Protein AF-A0AA45R1G4-F1 (afdb_monomer_lite)

Structure (mmCIF, N/CA/C/O backbone):
data_AF-A0AA45R1G4-F1
#
_entry.id   AF-A0AA45R1G4-F1
#
loop_
_atom_site.group_PDB
_atom_site.id
_atom_site.type_symbol
_atom_site.label_atom_id
_atom_site.label_alt_id
_atom_site.label_comp_id
_atom_site.label_asym_id
_atom_site.label_entity_id
_atom_site.label_seq_id
_atom_site.pdbx_PDB_ins_code
_atom_site.Cartn_x
_atom_site.Cartn_y
_atom_site.Cartn_z
_atom_site.occupancy
_atom_site.B_iso_or_equiv
_atom_site.auth_seq_id
_atom_site.auth_comp_id
_atom_site.auth_asym_id
_atom_site.auth_atom_id
_atom_site.pdbx_PDB_model_num
ATOM 1 N N . MET A 1 1 ? -3.021 -11.047 46.268 1.00 36.56 1 MET A N 1
ATOM 2 C CA . MET A 1 1 ? -3.867 -9.914 46.689 1.00 36.56 1 MET A CA 1
ATOM 3 C C . MET A 1 1 ? -5.305 -10.357 46.537 1.00 36.56 1 MET A C 1
ATOM 5 O O . MET A 1 1 ? -5.781 -10.501 45.422 1.00 36.56 1 MET A O 1
ATOM 9 N N . THR A 1 2 ? -5.925 -10.691 47.662 1.00 35.16 2 THR A N 1
ATOM 10 C CA . THR A 1 2 ? -7.310 -11.148 47.774 1.00 35.16 2 THR A CA 1
ATOM 11 C C . THR A 1 2 ? -8.113 -9.943 48.234 1.00 35.16 2 THR A C 1
ATOM 13 O O . THR A 1 2 ? -7.826 -9.416 49.307 1.00 35.16 2 THR A O 1
ATOM 16 N N . LEU A 1 3 ? -9.067 -9.478 47.432 1.00 31.62 3 LEU A N 1
ATOM 17 C CA . LEU A 1 3 ? -10.033 -8.463 47.846 1.00 31.62 3 LEU A CA 1
ATOM 18 C C . LEU A 1 3 ? -11.431 -9.064 47.721 1.00 31.62 3 LEU A C 1
ATOM 20 O O . LEU A 1 3 ? -11.781 -9.676 46.716 1.00 31.62 3 LEU A O 1
ATOM 24 N N . ALA A 1 4 ? -12.125 -9.003 48.849 1.00 31.27 4 ALA A N 1
ATOM 25 C CA . ALA A 1 4 ? -13.185 -9.892 49.272 1.00 31.27 4 ALA A CA 1
ATOM 26 C C . ALA A 1 4 ? -14.559 -9.527 48.695 1.00 31.27 4 ALA A C 1
ATOM 28 O O . ALA A 1 4 ? -14.898 -8.353 48.560 1.00 31.27 4 ALA A O 1
ATOM 29 N N . LEU A 1 5 ? -15.374 -10.560 48.458 1.00 36.75 5 LEU A N 1
ATOM 30 C CA . LEU A 1 5 ? -16.827 -10.447 48.441 1.00 36.75 5 LEU A CA 1
ATOM 31 C C . LEU A 1 5 ? -17.319 -10.203 49.874 1.00 36.75 5 LEU A C 1
ATOM 33 O O . LEU A 1 5 ? -17.158 -11.084 50.715 1.00 36.75 5 LEU A O 1
ATOM 37 N N . ALA A 1 6 ? -17.946 -9.055 50.127 1.00 35.88 6 ALA A N 1
ATOM 38 C CA . ALA A 1 6 ? -18.985 -8.894 51.146 1.00 35.88 6 ALA A CA 1
ATOM 39 C C . ALA A 1 6 ? -19.628 -7.504 51.033 1.00 35.88 6 ALA A C 1
ATOM 41 O O . ALA A 1 6 ? -19.002 -6.498 51.352 1.00 35.88 6 ALA A O 1
ATOM 42 N N . ALA A 1 7 ? -20.897 -7.469 50.638 1.00 32.81 7 ALA A N 1
ATOM 43 C CA . ALA A 1 7 ? -21.831 -6.436 51.066 1.00 32.81 7 ALA A CA 1
ATOM 44 C C . ALA A 1 7 ? -23.234 -7.059 51.096 1.00 32.81 7 ALA A C 1
ATOM 46 O O . ALA A 1 7 ? -23.943 -7.092 50.094 1.00 32.81 7 ALA A O 1
ATOM 47 N N . CYS A 1 8 ? -23.586 -7.617 52.254 1.00 30.48 8 CYS A N 1
ATOM 48 C CA . CYS A 1 8 ? -24.970 -7.723 52.697 1.00 30.48 8 CYS A CA 1
ATOM 49 C C . CYS A 1 8 ? -25.266 -6.448 53.483 1.00 30.48 8 CYS A C 1
ATOM 51 O O . CYS A 1 8 ? -24.661 -6.261 54.530 1.00 30.48 8 CYS A O 1
ATOM 53 N N . ASP A 1 9 ? -26.192 -5.623 53.006 1.00 35.59 9 ASP A N 1
ATOM 54 C CA . ASP A 1 9 ? -26.952 -4.694 53.844 1.00 35.59 9 ASP A CA 1
ATOM 55 C C . ASP A 1 9 ? -28.243 -4.322 53.109 1.00 35.59 9 ASP A C 1
ATOM 57 O O . ASP A 1 9 ? -28.273 -3.441 52.254 1.00 35.59 9 ASP A O 1
ATOM 61 N N . THR A 1 10 ? -29.329 -5.021 53.432 1.00 34.00 10 THR A N 1
ATOM 62 C CA . THR A 1 10 ? -30.687 -4.514 53.222 1.00 34.00 10 THR A CA 1
ATOM 63 C C . THR A 1 10 ? -31.538 -4.951 54.397 1.00 34.00 10 THR A C 1
ATOM 65 O O . THR A 1 10 ? -31.817 -6.138 54.560 1.00 34.00 10 THR A O 1
ATOM 68 N N . ASN A 1 11 ? -31.978 -3.978 55.186 1.00 38.62 11 ASN A N 1
ATOM 69 C CA . ASN A 1 11 ? -33.147 -4.110 56.037 1.00 38.62 11 ASN A CA 1
ATOM 70 C C . ASN A 1 11 ? -33.938 -2.805 55.918 1.00 38.62 11 ASN A C 1
ATOM 72 O O . ASN A 1 11 ? -33.471 -1.769 56.385 1.00 38.62 11 ASN A O 1
ATOM 76 N N . THR A 1 12 ? -35.088 -2.840 55.242 1.00 37.12 12 THR A N 1
ATOM 77 C CA . THR A 1 12 ? -36.364 -2.266 55.712 1.00 37.12 12 THR A CA 1
ATOM 78 C C . THR A 1 12 ? -37.497 -2.511 54.709 1.00 37.12 12 THR A C 1
ATOM 80 O O . THR A 1 12 ? -37.308 -2.526 53.495 1.00 37.12 12 THR A O 1
ATOM 83 N N . ASP A 1 13 ? -38.658 -2.768 55.301 1.00 37.03 13 ASP A N 1
ATOM 84 C CA . ASP A 1 13 ? -39.948 -3.235 54.798 1.00 37.03 13 ASP A CA 1
ATOM 85 C C . ASP A 1 13 ? -40.618 -2.417 53.679 1.00 37.03 13 ASP A C 1
ATOM 87 O O . ASP A 1 13 ? -40.470 -1.199 53.600 1.00 37.03 13 ASP A O 1
ATOM 91 N N . GLY A 1 14 ? -41.505 -3.065 52.906 1.00 30.70 14 GLY A N 1
ATOM 92 C CA . GLY A 1 14 ? -42.540 -2.346 52.151 1.00 30.70 14 GLY A CA 1
ATOM 93 C C . GLY A 1 14 ? -43.280 -3.158 51.083 1.00 30.70 14 GLY A C 1
ATOM 94 O O . GLY A 1 14 ? -42.732 -3.461 50.034 1.00 30.70 14 GLY A O 1
ATOM 95 N N . ALA A 1 15 ? -44.544 -3.471 51.369 1.00 32.34 15 ALA A N 1
ATOM 96 C CA . ALA A 1 15 ? -45.563 -4.191 50.596 1.00 32.34 15 ALA A CA 1
ATOM 97 C C . ALA A 1 15 ? -45.682 -3.939 49.066 1.00 32.34 15 ALA A C 1
ATOM 99 O O . ALA A 1 15 ? -45.503 -2.829 48.574 1.00 32.34 15 ALA A O 1
ATOM 100 N N . ALA A 1 16 ? -46.141 -4.972 48.340 1.00 40.22 16 ALA A N 1
ATOM 101 C CA . ALA A 1 16 ? -46.738 -4.888 46.991 1.00 40.22 16 ALA A CA 1
ATOM 102 C C . ALA A 1 16 ? -48.184 -4.309 47.058 1.00 40.22 16 ALA A C 1
ATOM 104 O O . ALA A 1 16 ? -48.766 -4.376 48.147 1.00 40.22 16 ALA A O 1
ATOM 105 N N . PRO A 1 17 ? -48.821 -3.800 45.964 1.00 45.12 17 PRO A N 1
ATOM 106 C CA . PRO A 1 17 ? -49.210 -4.646 44.817 1.00 45.12 17 PRO A CA 1
ATOM 107 C C . PRO A 1 17 ? -49.286 -4.001 43.397 1.00 45.12 17 PRO A C 1
ATOM 109 O O . PRO A 1 17 ? -49.448 -2.802 43.221 1.00 45.12 17 PRO A O 1
ATOM 112 N N . ALA A 1 18 ? -49.225 -4.897 42.397 1.00 42.50 18 ALA A N 1
ATOM 113 C CA . ALA A 1 18 ? -49.884 -4.969 41.075 1.00 42.50 18 ALA A CA 1
ATOM 114 C C . ALA A 1 18 ? -50.141 -3.721 40.190 1.00 42.50 18 ALA A C 1
ATOM 116 O O . ALA A 1 18 ? -50.923 -2.847 40.547 1.00 42.50 18 ALA A O 1
ATOM 117 N N . SER A 1 19 ? -49.683 -3.789 38.923 1.00 37.12 19 SER A N 1
ATOM 118 C CA . SER A 1 19 ? -50.452 -3.393 37.717 1.00 37.12 19 SER A CA 1
ATOM 119 C C . SER A 1 19 ? -49.825 -3.925 36.406 1.00 37.12 19 SER A C 1
ATOM 121 O O . SER A 1 19 ? -48.653 -3.693 36.145 1.00 37.12 19 SER A O 1
ATOM 123 N N . SER A 1 20 ? -50.654 -4.642 35.632 1.00 38.53 20 SER A N 1
ATOM 124 C CA . SER A 1 20 ? -50.665 -5.007 34.193 1.00 3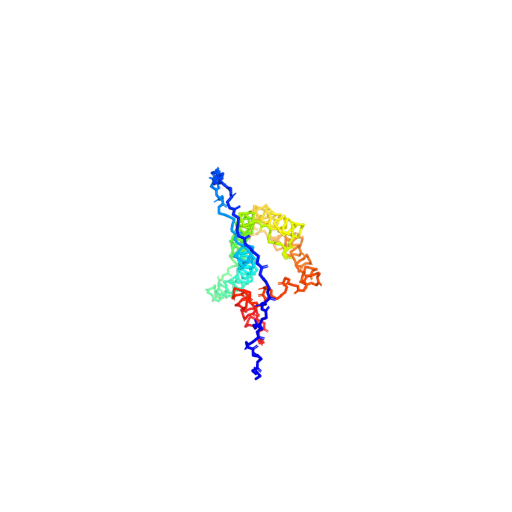8.53 20 SER A CA 1
ATOM 125 C C . SER A 1 20 ? -49.370 -5.180 33.364 1.00 38.53 20 SER A C 1
ATOM 127 O O . SER A 1 20 ? -48.566 -4.256 33.274 1.00 38.53 20 SER A O 1
ATOM 129 N N . PRO A 1 21 ? -49.230 -6.277 32.580 1.00 41.31 21 PRO A N 1
ATOM 130 C CA . PRO A 1 21 ? -48.202 -6.369 31.550 1.00 41.31 21 PRO A CA 1
ATOM 131 C C . PRO A 1 21 ? -48.651 -5.601 30.297 1.00 41.31 21 PRO A C 1
ATOM 133 O O . PRO A 1 21 ? -49.540 -6.036 29.565 1.00 41.31 21 PRO A O 1
ATOM 136 N N . ALA A 1 22 ? -48.028 -4.454 30.027 1.00 37.06 22 ALA A N 1
ATOM 137 C CA . ALA A 1 22 ? -48.032 -3.888 28.685 1.00 37.06 22 ALA A CA 1
ATOM 138 C C . ALA A 1 22 ? -47.107 -4.752 27.817 1.00 37.06 22 ALA A C 1
ATOM 140 O O . ALA A 1 22 ? -45.911 -4.856 28.087 1.00 37.06 22 ALA A O 1
ATOM 141 N N . ALA A 1 23 ? -47.670 -5.404 26.799 1.00 45.81 23 ALA A N 1
ATOM 142 C CA . ALA A 1 23 ? -46.904 -6.118 25.790 1.00 45.81 23 ALA A CA 1
ATOM 143 C C . ALA A 1 23 ? -46.023 -5.111 25.033 1.00 45.81 23 ALA A C 1
ATOM 145 O O . ALA A 1 23 ? -46.486 -4.409 24.134 1.00 45.81 23 ALA A O 1
ATOM 146 N N . ALA A 1 24 ? -44.752 -5.018 25.425 1.00 40.50 24 ALA A N 1
ATOM 147 C CA . ALA A 1 24 ? -43.745 -4.322 24.647 1.00 40.50 24 ALA A CA 1
ATOM 148 C C . ALA A 1 24 ? -43.571 -5.090 23.332 1.00 40.50 24 ALA A C 1
ATOM 150 O O . ALA A 1 24 ? -43.146 -6.245 23.319 1.00 40.50 24 ALA A O 1
ATOM 151 N N . SER A 1 25 ? -43.958 -4.455 22.227 1.00 43.03 25 SER A N 1
ATOM 152 C CA . SER A 1 25 ? -43.657 -4.951 20.889 1.00 43.03 25 SER A CA 1
ATOM 153 C C . SER A 1 25 ? -42.138 -4.988 20.744 1.00 43.03 25 SER A C 1
ATOM 155 O O . SER A 1 25 ? -41.489 -3.946 20.715 1.00 43.03 25 SER A O 1
ATOM 157 N N . ALA A 1 26 ? -41.573 -6.193 20.724 1.00 41.41 26 ALA A N 1
ATOM 158 C CA . ALA A 1 26 ? -40.160 -6.402 20.467 1.00 41.41 26 ALA A CA 1
ATOM 159 C C . ALA A 1 26 ? -39.884 -6.076 18.995 1.00 41.41 26 ALA A C 1
ATOM 161 O O . ALA A 1 26 ? -40.147 -6.882 18.102 1.00 41.41 26 ALA A O 1
ATOM 162 N N . THR A 1 27 ? -39.376 -4.873 18.738 1.00 44.06 27 THR A N 1
ATOM 163 C CA . THR A 1 27 ? -38.659 -4.570 17.499 1.00 44.06 27 THR A CA 1
ATOM 164 C C . THR A 1 27 ? -37.496 -5.560 17.400 1.00 44.06 27 THR A C 1
ATOM 166 O O . THR A 1 27 ? -36.768 -5.704 18.386 1.00 44.06 27 THR A O 1
ATOM 169 N N . PRO A 1 28 ? -37.302 -6.275 16.278 1.00 40.53 28 PRO A N 1
ATOM 170 C CA . PRO A 1 28 ? -36.164 -7.170 16.154 1.00 40.53 28 PRO A CA 1
ATOM 171 C C . PRO A 1 28 ? -34.899 -6.320 16.271 1.00 40.53 28 PRO A C 1
ATOM 173 O O . PRO A 1 28 ? -34.696 -5.391 15.490 1.00 40.53 28 PRO A O 1
ATOM 176 N N . ALA A 1 29 ? -34.088 -6.601 17.290 1.00 42.50 29 ALA A N 1
ATOM 177 C CA . ALA A 1 29 ? -32.771 -6.014 17.420 1.00 42.50 29 ALA A CA 1
ATOM 178 C C . ALA A 1 29 ? -31.977 -6.412 16.173 1.00 42.50 29 ALA A C 1
ATOM 180 O O . ALA A 1 29 ? -31.578 -7.567 16.020 1.00 42.50 29 ALA A O 1
ATOM 181 N N . SER A 1 30 ? -31.785 -5.463 15.257 1.00 46.12 30 SER A N 1
ATOM 182 C CA . SER A 1 30 ? -30.683 -5.505 14.303 1.00 46.12 30 SER A CA 1
ATOM 183 C C . SER A 1 30 ? -29.452 -5.871 15.121 1.00 46.12 30 SER A C 1
ATOM 185 O O . SER A 1 30 ? -29.194 -5.190 16.111 1.00 46.12 30 SER A O 1
ATOM 187 N N . ALA A 1 31 ? -28.760 -6.960 14.786 1.00 45.22 31 ALA A N 1
ATOM 188 C CA . ALA A 1 31 ? -27.562 -7.377 15.501 1.00 45.22 31 ALA A CA 1
ATOM 189 C C . ALA A 1 31 ? -26.569 -6.203 15.515 1.00 45.22 31 ALA A C 1
ATOM 191 O O . ALA A 1 31 ? -25.879 -5.945 14.529 1.00 45.22 31 ALA A O 1
ATOM 192 N N . GLN A 1 32 ? -26.564 -5.427 16.600 1.00 52.38 32 GLN A N 1
ATOM 193 C CA . GLN A 1 32 ? -25.547 -4.427 16.842 1.00 52.38 32 GLN A CA 1
ATOM 194 C C . GLN A 1 32 ? -24.294 -5.242 17.113 1.00 52.38 32 GLN A C 1
ATOM 196 O O . GLN A 1 32 ? -24.191 -5.884 18.153 1.00 52.38 32 GLN A O 1
ATOM 201 N N . VAL A 1 33 ? -23.395 -5.289 16.129 1.00 59.88 33 VAL A N 1
ATOM 202 C CA . VAL A 1 33 ? -22.040 -5.793 16.347 1.00 59.88 33 VAL A CA 1
ATOM 203 C C . VAL A 1 33 ? -21.494 -5.028 17.547 1.00 59.88 33 VAL A C 1
ATOM 205 O O . VAL A 1 33 ? -21.496 -3.792 17.529 1.00 59.88 33 VAL A O 1
ATOM 208 N N . ASP A 1 34 ? -21.112 -5.772 18.584 1.00 80.19 34 ASP A N 1
ATOM 209 C CA . ASP A 1 34 ? -20.496 -5.234 19.791 1.00 80.19 34 ASP A CA 1
ATOM 210 C C . ASP A 1 34 ? -19.303 -4.353 19.396 1.00 80.19 34 ASP A C 1
ATOM 212 O O . ASP A 1 34 ? -18.534 -4.705 18.495 1.00 80.19 34 ASP A O 1
ATOM 216 N N . ASP A 1 35 ? -19.165 -3.184 20.023 1.00 82.06 35 ASP A N 1
ATOM 217 C CA . ASP A 1 35 ? -18.110 -2.233 19.653 1.00 82.06 35 ASP A CA 1
ATOM 218 C C . ASP A 1 35 ? -16.715 -2.850 19.848 1.00 82.06 35 ASP A C 1
ATOM 220 O O . ASP A 1 35 ? -15.823 -2.588 19.047 1.00 82.06 35 ASP A O 1
ATOM 224 N N . GLY A 1 36 ? -16.555 -3.769 20.810 1.00 83.56 36 GLY A N 1
ATOM 225 C CA . GLY A 1 36 ? -15.324 -4.532 21.009 1.00 83.56 36 GLY A CA 1
ATOM 226 C C . GLY A 1 36 ? -15.026 -5.520 19.876 1.00 83.56 36 GLY A C 1
ATOM 227 O O . GLY A 1 36 ? -13.878 -5.631 19.445 1.00 83.56 36 GLY A O 1
ATOM 228 N N . GLU A 1 37 ? -16.037 -6.205 19.330 1.00 87.50 37 GLU A N 1
ATOM 229 C CA . GLU A 1 37 ? -15.854 -7.062 18.146 1.00 87.50 37 GLU A CA 1
ATOM 230 C C . GLU A 1 37 ? -15.497 -6.226 16.908 1.00 87.50 37 GLU A C 1
ATOM 232 O O . GLU A 1 37 ? -14.595 -6.581 16.142 1.00 87.50 37 GLU A O 1
ATOM 237 N N . ARG A 1 38 ? -16.176 -5.089 16.716 1.00 89.50 38 ARG A N 1
ATOM 238 C CA . ARG A 1 38 ? -15.881 -4.158 15.619 1.00 89.50 38 ARG A CA 1
ATOM 239 C C . ARG A 1 38 ? -14.462 -3.619 15.728 1.00 89.50 38 ARG A C 1
ATOM 241 O O . ARG A 1 38 ? -13.751 -3.584 14.728 1.00 89.50 38 ARG A O 1
ATOM 248 N N . GLU A 1 39 ? -14.057 -3.224 16.926 1.00 89.25 39 GLU A N 1
ATOM 249 C CA . GLU A 1 39 ? -12.717 -2.741 17.222 1.00 89.25 39 GLU A CA 1
ATOM 250 C C . GLU A 1 39 ? -11.654 -3.786 16.872 1.00 89.25 39 GLU A C 1
ATOM 252 O O . GLU A 1 39 ? -10.719 -3.475 16.132 1.00 89.25 39 GLU A O 1
ATOM 257 N N . ALA A 1 40 ? -11.831 -5.033 17.315 1.00 88.69 40 ALA A N 1
ATOM 258 C CA . ALA A 1 40 ? -10.912 -6.122 16.995 1.00 88.69 40 ALA A CA 1
ATOM 259 C C . ALA A 1 40 ? -10.824 -6.369 15.480 1.00 88.69 40 ALA A C 1
ATOM 261 O O . ALA A 1 40 ? -9.729 -6.471 14.926 1.00 88.69 40 ALA A O 1
ATOM 262 N N . ARG A 1 41 ? -11.966 -6.402 14.780 1.00 91.75 41 ARG A N 1
ATOM 263 C CA . ARG A 1 41 ? -12.011 -6.586 13.318 1.00 91.75 41 ARG A CA 1
ATOM 264 C C . ARG A 1 41 ? -11.363 -5.427 12.568 1.00 91.75 41 ARG A C 1
ATOM 266 O O . ARG A 1 41 ? -10.662 -5.655 11.581 1.00 91.75 41 ARG A O 1
ATOM 273 N N . TRP A 1 42 ? -11.590 -4.199 13.026 1.00 92.50 42 TRP A N 1
ATOM 274 C CA . TRP A 1 42 ? -10.984 -3.004 12.450 1.00 92.50 42 TRP A CA 1
ATOM 275 C C . TRP A 1 42 ? -9.463 -3.038 12.618 1.00 92.50 42 TRP A C 1
ATOM 277 O O . TRP A 1 42 ? -8.740 -2.865 11.640 1.00 92.50 42 TRP A O 1
ATOM 287 N N . ALA A 1 43 ? -8.975 -3.330 13.827 1.00 89.62 43 ALA A N 1
ATOM 288 C CA . ALA A 1 43 ? -7.546 -3.392 14.120 1.00 89.62 43 ALA A CA 1
ATOM 289 C C . ALA A 1 43 ? -6.842 -4.515 13.343 1.00 89.62 43 ALA A C 1
ATOM 291 O O . ALA A 1 43 ? -5.764 -4.293 12.788 1.00 89.62 43 ALA A O 1
ATOM 292 N N . ALA A 1 44 ? -7.473 -5.687 13.228 1.00 90.81 44 ALA A N 1
ATOM 293 C CA . ALA A 1 44 ? -6.961 -6.797 12.429 1.00 90.81 44 ALA A CA 1
ATOM 294 C C . ALA A 1 44 ? -6.844 -6.426 10.941 1.00 90.81 44 ALA A C 1
ATOM 296 O O . ALA A 1 44 ? -5.804 -6.662 10.325 1.00 90.81 44 ALA A O 1
ATOM 297 N N . SER A 1 45 ? -7.874 -5.792 10.365 1.00 91.31 45 SER A N 1
ATOM 298 C CA . SER A 1 45 ? -7.861 -5.328 8.967 1.00 91.31 45 SER A CA 1
ATOM 299 C C . SER A 1 45 ? -6.804 -4.242 8.738 1.00 91.31 45 SER A C 1
ATOM 301 O O . SER A 1 45 ? -6.015 -4.328 7.792 1.00 91.31 45 SER A O 1
ATOM 303 N N . PHE A 1 46 ? -6.715 -3.271 9.650 1.00 88.25 46 PHE A N 1
ATOM 304 C CA . PHE A 1 46 ? -5.693 -2.228 9.633 1.00 88.25 46 PHE A CA 1
ATOM 305 C C . PHE A 1 46 ? -4.279 -2.825 9.623 1.00 88.25 46 PHE A C 1
ATOM 307 O O . PHE A 1 46 ? -3.473 -2.503 8.750 1.00 88.25 46 PHE A O 1
ATOM 314 N N . CYS A 1 47 ? -3.983 -3.747 10.539 1.00 87.44 47 CYS A N 1
ATOM 315 C CA . CYS A 1 47 ? -2.656 -4.347 10.634 1.00 87.44 47 CYS A CA 1
ATOM 316 C C . CYS A 1 47 ? -2.344 -5.320 9.502 1.00 87.44 47 CYS A C 1
ATOM 318 O O . CYS A 1 47 ? -1.225 -5.302 9.000 1.00 87.44 47 CYS A O 1
ATOM 320 N N . THR A 1 48 ? -3.322 -6.091 9.026 1.00 87.94 48 THR A N 1
ATOM 321 C CA . THR A 1 48 ? -3.150 -6.941 7.838 1.00 87.94 48 THR A CA 1
ATOM 322 C C . THR A 1 48 ? -2.754 -6.108 6.621 1.00 87.94 48 THR A C 1
ATOM 324 O O . THR A 1 48 ? -1.826 -6.481 5.912 1.00 87.94 48 THR A O 1
ATOM 327 N N . THR A 1 49 ? -3.382 -4.944 6.431 1.00 85.00 49 THR A N 1
ATOM 328 C CA . THR A 1 49 ? -3.075 -4.025 5.320 1.00 85.00 49 THR A CA 1
ATOM 329 C C . THR A 1 49 ? -1.643 -3.485 5.390 1.00 85.00 49 THR A C 1
ATOM 331 O O . THR A 1 49 ? -0.966 -3.350 4.373 1.00 85.00 49 THR A O 1
ATOM 334 N N . LEU A 1 50 ? -1.152 -3.160 6.591 1.00 78.25 50 LEU A N 1
ATOM 335 C CA . LEU A 1 50 ? 0.238 -2.722 6.767 1.00 78.25 50 LEU A CA 1
ATOM 336 C C . LEU A 1 50 ? 1.229 -3.872 6.552 1.00 78.25 50 LEU A C 1
ATOM 338 O O . LEU A 1 50 ? 2.281 -3.679 5.943 1.00 78.25 50 LEU A O 1
ATOM 342 N N . GLY A 1 51 ? 0.879 -5.063 7.035 1.00 79.12 51 GLY A N 1
ATOM 343 C CA . GLY A 1 51 ? 1.679 -6.272 6.896 1.00 79.12 51 GLY A CA 1
ATOM 344 C C . GLY A 1 51 ? 1.837 -6.738 5.457 1.00 79.12 51 GLY A C 1
ATOM 345 O O . GLY A 1 51 ? 2.958 -7.024 5.037 1.00 79.12 51 GLY A O 1
ATOM 346 N N . SER A 1 52 ? 0.739 -6.793 4.697 1.00 81.56 52 SER A N 1
ATOM 347 C CA . SER A 1 52 ? 0.757 -7.264 3.307 1.00 81.56 52 SER A CA 1
ATOM 348 C C . SER A 1 52 ? 1.670 -6.400 2.445 1.00 81.56 52 SER A C 1
ATOM 350 O O . SER A 1 52 ? 2.539 -6.929 1.760 1.00 81.56 52 SER A O 1
ATOM 352 N N . ARG A 1 53 ? 1.591 -5.073 2.593 1.00 76.25 53 ARG A N 1
ATOM 353 C CA . ARG A 1 53 ? 2.460 -4.133 1.872 1.00 76.25 53 ARG A CA 1
ATOM 354 C C . ARG A 1 53 ? 3.939 -4.314 2.196 1.00 76.25 53 ARG A C 1
ATOM 356 O O . ARG A 1 53 ? 4.770 -4.308 1.291 1.00 76.25 53 ARG A O 1
ATOM 363 N N . ALA A 1 54 ? 4.283 -4.484 3.472 1.00 73.62 54 ALA A N 1
ATOM 364 C CA . ALA A 1 54 ? 5.666 -4.738 3.865 1.00 73.62 54 ALA A CA 1
ATOM 365 C C . ALA A 1 54 ? 6.192 -6.065 3.295 1.00 73.62 54 ALA A C 1
ATOM 367 O O . ALA A 1 54 ? 7.316 -6.125 2.795 1.00 73.62 54 ALA A O 1
ATOM 368 N N . LYS A 1 55 ? 5.365 -7.116 3.327 1.00 80.00 55 LYS A N 1
ATOM 369 C CA . LYS A 1 55 ? 5.692 -8.424 2.751 1.00 80.00 55 LYS A CA 1
ATOM 370 C C . LYS A 1 55 ? 5.880 -8.339 1.239 1.00 80.00 55 LYS A C 1
ATOM 372 O O . LYS A 1 55 ? 6.889 -8.829 0.746 1.00 80.00 55 LYS A O 1
ATOM 377 N N . ALA A 1 56 ? 4.982 -7.655 0.535 1.00 81.62 56 ALA A N 1
ATOM 378 C CA . ALA A 1 56 ? 5.067 -7.449 -0.906 1.00 81.62 56 ALA A CA 1
ATOM 379 C C . ALA A 1 56 ? 6.361 -6.723 -1.307 1.00 81.62 56 ALA A C 1
ATOM 381 O O . ALA A 1 56 ? 7.012 -7.115 -2.271 1.00 81.62 56 ALA A O 1
ATOM 382 N N . ALA A 1 57 ? 6.795 -5.715 -0.539 1.00 77.38 57 ALA A N 1
ATOM 383 C CA . ALA A 1 57 ? 8.057 -5.020 -0.804 1.00 77.38 57 ALA A CA 1
ATOM 384 C C . ALA A 1 57 ? 9.280 -5.944 -0.646 1.00 77.38 57 ALA A C 1
ATOM 386 O O . ALA A 1 57 ? 10.223 -5.883 -1.437 1.00 77.38 57 ALA A O 1
ATOM 387 N N . VAL A 1 58 ? 9.267 -6.830 0.355 1.00 80.12 58 VAL A N 1
ATOM 388 C CA . VAL A 1 58 ? 10.329 -7.832 0.529 1.00 80.12 58 VAL A CA 1
ATOM 389 C C . VAL A 1 58 ? 10.290 -8.890 -0.564 1.00 80.12 58 VAL A C 1
ATOM 391 O O . VAL A 1 58 ? 11.343 -9.249 -1.085 1.00 80.12 58 VAL A O 1
ATOM 394 N N . GLU A 1 59 ? 9.107 -9.368 -0.938 1.00 84.38 59 GLU A N 1
ATOM 395 C CA . GLU A 1 59 ? 8.943 -10.330 -2.027 1.00 84.38 59 GLU A CA 1
ATOM 396 C C . GLU A 1 59 ? 9.407 -9.744 -3.363 1.00 84.38 59 GLU A C 1
ATOM 398 O O . GLU A 1 59 ? 10.095 -10.438 -4.108 1.00 84.38 59 GLU A O 1
ATOM 403 N N . LEU A 1 60 ? 9.137 -8.461 -3.634 1.00 83.19 60 LEU A N 1
ATOM 404 C CA . LEU A 1 60 ? 9.677 -7.754 -4.796 1.00 83.19 60 LEU A CA 1
ATOM 405 C C . LEU A 1 60 ? 11.211 -7.767 -4.788 1.00 83.19 60 LEU A C 1
ATOM 407 O O . LEU A 1 60 ? 11.821 -8.200 -5.764 1.00 83.19 60 LEU A O 1
ATOM 411 N N . MET A 1 61 ? 11.844 -7.362 -3.679 1.00 81.50 61 MET A N 1
ATOM 412 C CA . MET A 1 61 ? 13.309 -7.389 -3.562 1.00 81.50 61 MET A CA 1
ATOM 413 C C . MET A 1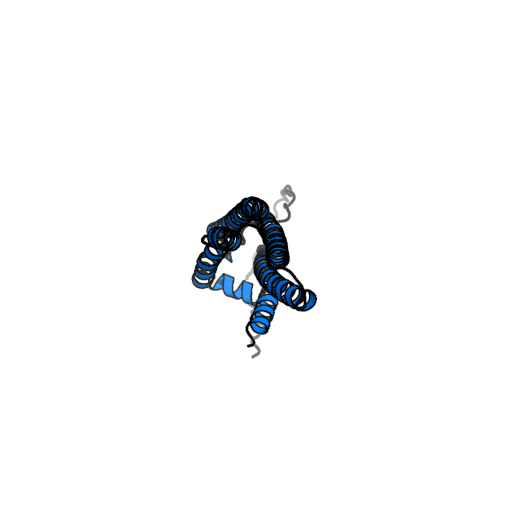 61 ? 13.868 -8.806 -3.751 1.00 81.50 61 MET A C 1
ATOM 415 O O . MET A 1 61 ? 14.850 -8.994 -4.465 1.00 81.50 61 MET A O 1
ATOM 419 N N . GLN A 1 62 ? 13.238 -9.819 -3.152 1.00 84.50 62 GLN A N 1
ATOM 420 C CA . GLN A 1 62 ? 13.650 -11.218 -3.295 1.00 84.50 62 GLN A CA 1
ATOM 421 C C . GLN A 1 62 ? 13.520 -11.716 -4.736 1.00 84.50 62 GLN A C 1
ATOM 423 O O . GLN A 1 62 ? 14.441 -12.369 -5.222 1.00 84.50 62 GLN A O 1
ATOM 428 N N . LYS A 1 63 ? 12.420 -11.392 -5.426 1.00 84.19 63 LYS A N 1
ATOM 429 C CA . LYS A 1 63 ? 12.222 -11.727 -6.842 1.00 84.19 63 LYS A CA 1
ATOM 430 C C . LYS A 1 63 ? 13.270 -11.047 -7.721 1.00 84.19 63 LYS A C 1
ATOM 432 O O . LYS A 1 63 ? 13.857 -11.725 -8.557 1.00 84.19 63 LYS A O 1
ATOM 437 N N . MET A 1 64 ? 13.573 -9.768 -7.483 1.00 81.19 64 MET A N 1
ATOM 438 C CA . MET A 1 64 ? 14.643 -9.063 -8.202 1.00 81.19 64 MET A CA 1
ATOM 439 C C . MET A 1 64 ? 16.007 -9.737 -7.995 1.00 81.19 64 MET A C 1
ATOM 441 O O . MET A 1 64 ? 16.727 -9.971 -8.962 1.00 81.19 64 MET A O 1
ATOM 445 N N . PHE A 1 65 ? 16.359 -10.105 -6.756 1.00 80.62 65 PHE A N 1
ATOM 446 C CA . PHE A 1 65 ? 17.614 -10.815 -6.479 1.00 80.62 65 PHE A CA 1
ATOM 447 C C . PHE A 1 65 ? 17.655 -12.217 -7.099 1.00 80.62 65 PHE A C 1
ATOM 449 O O . PHE A 1 65 ? 18.692 -12.613 -7.630 1.00 80.62 65 PHE A O 1
ATOM 456 N N . ALA A 1 66 ? 16.553 -12.967 -7.039 1.00 83.44 66 ALA A N 1
ATOM 457 C CA . ALA A 1 66 ? 16.459 -14.298 -7.629 1.00 83.44 66 ALA A CA 1
ATOM 458 C C . ALA A 1 66 ? 16.597 -14.240 -9.156 1.00 83.44 66 ALA A C 1
ATOM 460 O O . ALA A 1 66 ? 17.405 -14.974 -9.715 1.00 83.44 66 ALA A O 1
ATOM 461 N N . GLN A 1 67 ? 15.898 -13.313 -9.816 1.00 77.25 67 GLN A N 1
ATOM 462 C CA . GLN A 1 67 ? 16.013 -13.109 -11.261 1.00 77.25 67 GLN A CA 1
ATOM 463 C C . GLN A 1 67 ? 17.424 -12.680 -11.670 1.00 77.25 67 GLN A C 1
ATOM 465 O O . GLN A 1 67 ? 17.966 -13.226 -12.626 1.00 77.25 67 GLN A O 1
ATOM 470 N N . ALA A 1 68 ? 18.061 -11.774 -10.920 1.00 75.81 68 ALA A N 1
ATOM 471 C CA . ALA A 1 68 ? 19.453 -11.399 -11.167 1.00 75.81 68 ALA A CA 1
ATOM 472 C C . ALA A 1 68 ? 20.417 -12.595 -11.024 1.00 75.81 68 ALA A C 1
ATOM 474 O O . ALA A 1 68 ? 21.394 -12.695 -11.764 1.00 75.81 68 ALA A O 1
ATOM 475 N N . ALA A 1 69 ? 20.145 -13.519 -10.098 1.00 79.06 69 ALA A N 1
ATOM 476 C CA . ALA A 1 69 ? 20.937 -14.735 -9.925 1.00 79.06 69 ALA A CA 1
ATOM 477 C C . ALA A 1 69 ? 20.695 -15.776 -11.038 1.00 79.06 69 ALA A C 1
ATOM 479 O O . ALA A 1 69 ? 21.642 -16.437 -11.465 1.00 79.06 69 AL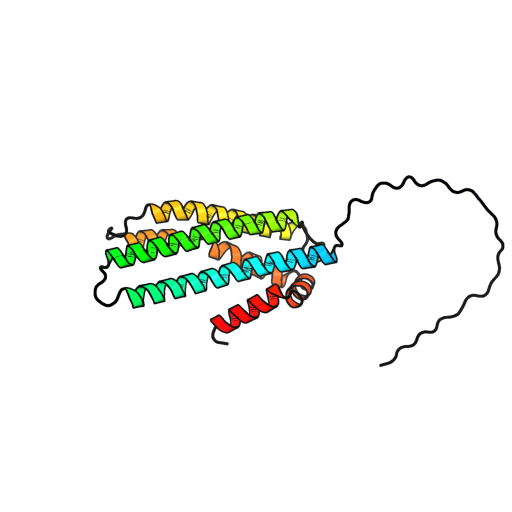A A O 1
ATOM 480 N N . GLU A 1 70 ? 19.456 -15.923 -11.515 1.00 77.94 70 GLU A N 1
ATOM 481 C CA . GLU A 1 70 ? 19.074 -16.862 -12.584 1.00 77.94 70 GLU A CA 1
ATOM 482 C C . GLU A 1 70 ? 19.511 -16.397 -13.978 1.00 77.94 70 GLU A C 1
ATOM 484 O O . GLU A 1 70 ? 19.884 -17.222 -14.813 1.00 77.94 70 GLU A O 1
ATOM 489 N N . ALA A 1 71 ? 19.514 -15.083 -14.215 1.00 72.69 71 ALA A N 1
ATOM 490 C CA . ALA A 1 71 ? 19.987 -14.455 -15.444 1.00 72.69 71 ALA A CA 1
ATOM 491 C C . ALA A 1 71 ? 21.446 -14.834 -15.787 1.00 72.69 71 ALA A C 1
ATOM 493 O O . ALA A 1 71 ? 21.803 -15.008 -16.955 1.00 72.69 71 ALA A O 1
ATOM 494 N N . GLY A 1 72 ? 22.300 -15.021 -14.775 1.00 69.00 72 GLY A N 1
ATOM 495 C CA . GLY A 1 72 ? 23.725 -15.299 -14.974 1.00 69.00 72 GLY A CA 1
ATOM 496 C C . GLY A 1 72 ? 24.452 -14.182 -15.746 1.00 69.00 72 GLY A C 1
ATOM 497 O O . GLY A 1 72 ? 23.943 -13.080 -15.909 1.00 69.00 72 GLY A O 1
ATOM 498 N N . GLU A 1 73 ? 25.663 -14.449 -16.246 1.00 69.50 73 GLU A N 1
ATOM 499 C CA . GLU A 1 73 ? 26.490 -13.437 -16.940 1.00 69.50 73 GLU A CA 1
ATOM 500 C C . GLU A 1 73 ? 26.038 -13.106 -18.384 1.00 69.50 73 GLU A C 1
ATOM 502 O O . GLU A 1 73 ? 26.665 -12.273 -19.033 1.00 69.50 73 GLU A O 1
ATOM 507 N N . ASN A 1 74 ? 24.981 -13.741 -18.917 1.00 67.62 74 ASN A N 1
ATOM 508 C CA . ASN A 1 74 ? 24.645 -13.694 -20.354 1.00 67.62 74 ASN A CA 1
ATOM 509 C C . ASN A 1 74 ? 23.303 -13.022 -20.700 1.00 67.62 74 ASN A C 1
ATOM 511 O O . ASN A 1 74 ? 22.835 -13.159 -21.832 1.00 67.62 74 ASN A O 1
ATOM 515 N N . VAL A 1 75 ? 22.670 -12.316 -19.764 1.00 77.38 75 VAL A N 1
ATOM 516 C CA . VAL A 1 75 ? 21.431 -11.569 -20.033 1.00 77.38 75 VAL A CA 1
ATOM 517 C C . VAL A 1 75 ? 21.760 -10.168 -20.539 1.00 77.38 75 VAL A C 1
ATOM 519 O O . VAL A 1 75 ? 22.675 -9.512 -20.041 1.00 77.38 75 VAL A O 1
ATOM 522 N N . SER A 1 76 ? 21.036 -9.719 -21.566 1.00 84.62 76 SER A N 1
ATOM 523 C CA . SER A 1 76 ? 21.221 -8.376 -22.111 1.00 84.62 76 SER A CA 1
ATOM 524 C C . SER A 1 76 ? 20.659 -7.311 -21.164 1.00 84.62 76 SER A C 1
ATOM 526 O O . SER A 1 76 ? 19.753 -7.572 -20.376 1.00 84.62 76 SER A O 1
ATOM 528 N N . GLU A 1 77 ? 21.165 -6.083 -21.255 1.00 84.12 77 GLU A N 1
ATOM 529 C CA . GLU A 1 77 ? 20.633 -4.952 -20.481 1.00 84.12 77 GLU A CA 1
ATOM 530 C C . GLU A 1 77 ? 19.126 -4.750 -20.722 1.00 84.12 77 GLU A C 1
ATOM 532 O O . GLU A 1 77 ? 18.370 -4.553 -19.776 1.00 84.12 77 GLU A O 1
ATOM 537 N N . ALA A 1 78 ? 18.677 -4.908 -21.971 1.00 84.62 78 ALA A N 1
ATOM 538 C CA . ALA A 1 78 ? 17.267 -4.818 -22.343 1.00 84.62 78 ALA A CA 1
ATOM 539 C C . ALA A 1 78 ? 16.403 -5.895 -21.666 1.00 84.62 78 ALA A C 1
ATOM 541 O O . ALA A 1 78 ? 15.294 -5.614 -21.216 1.00 84.62 78 ALA A O 1
ATOM 542 N N . ASP A 1 79 ? 16.912 -7.125 -21.560 1.00 85.44 79 ASP A N 1
ATOM 543 C CA . ASP A 1 79 ? 16.207 -8.210 -20.874 1.00 85.44 79 ASP A CA 1
ATOM 544 C C . ASP A 1 79 ? 16.145 -7.955 -19.356 1.00 85.44 79 ASP A C 1
ATOM 546 O O . ASP A 1 79 ? 15.110 -8.195 -18.736 1.00 85.44 79 ASP A O 1
ATOM 550 N N . MET A 1 80 ? 17.211 -7.408 -18.754 1.00 83.25 80 MET A N 1
ATOM 551 C CA . MET A 1 80 ? 17.208 -6.974 -17.347 1.00 83.25 80 MET A CA 1
ATOM 552 C C . MET A 1 80 ? 16.178 -5.867 -17.091 1.00 83.25 80 MET A C 1
ATOM 554 O O . MET A 1 80 ? 15.416 -5.946 -16.125 1.00 83.25 80 MET A O 1
ATOM 558 N N . GLN A 1 81 ? 16.121 -4.861 -17.966 1.00 88.56 81 GLN A N 1
ATOM 559 C CA . GLN A 1 81 ? 15.164 -3.753 -17.878 1.00 88.56 81 GLN A CA 1
ATOM 560 C C . GLN A 1 81 ? 13.720 -4.237 -18.067 1.00 88.56 81 GLN A C 1
ATOM 562 O O . GLN A 1 81 ? 12.823 -3.809 -17.337 1.00 88.56 81 GLN A O 1
ATOM 567 N N . ALA A 1 82 ? 13.489 -5.182 -18.982 1.00 90.00 82 ALA A N 1
ATOM 568 C CA . ALA A 1 82 ? 12.184 -5.810 -19.169 1.00 90.00 82 ALA A CA 1
ATOM 569 C C . ALA A 1 82 ? 11.741 -6.593 -17.921 1.00 90.00 82 ALA A C 1
ATOM 571 O O . ALA A 1 82 ? 10.617 -6.412 -17.456 1.00 90.00 82 ALA A O 1
ATOM 572 N N . MET A 1 83 ? 12.633 -7.388 -17.320 1.00 86.50 83 MET A N 1
ATOM 573 C CA . MET A 1 83 ? 12.338 -8.117 -16.079 1.00 86.50 83 MET A CA 1
ATOM 574 C C . MET A 1 83 ? 12.018 -7.175 -14.910 1.00 86.50 83 MET A C 1
ATOM 576 O O . MET A 1 83 ? 11.038 -7.387 -14.194 1.00 86.50 83 MET A O 1
ATOM 580 N N . GLN A 1 84 ? 12.801 -6.105 -14.735 1.00 85.94 84 GLN A N 1
ATOM 581 C CA . GLN A 1 84 ? 12.542 -5.092 -13.707 1.00 85.94 84 GLN A CA 1
ATO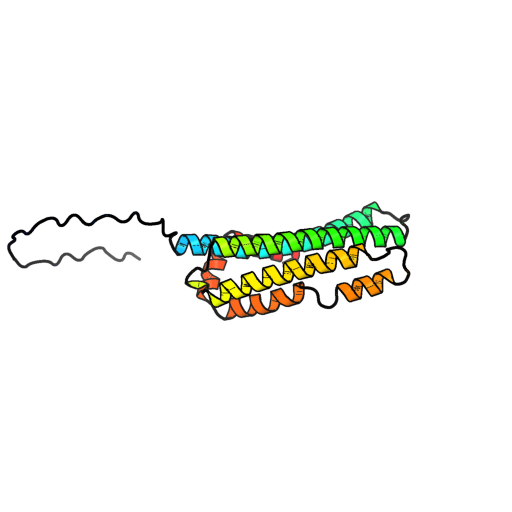M 582 C C . GLN A 1 84 ? 11.183 -4.416 -13.911 1.00 85.94 84 GLN A C 1
ATOM 584 O O . GLN A 1 84 ? 10.432 -4.237 -12.949 1.00 85.94 84 GLN A O 1
ATOM 589 N N . LYS A 1 85 ? 10.861 -4.050 -15.156 1.00 89.69 85 LYS A N 1
ATOM 590 C CA . LYS A 1 85 ? 9.569 -3.465 -15.520 1.00 89.69 85 LYS A CA 1
ATOM 591 C C . LYS A 1 85 ? 8.419 -4.402 -15.154 1.00 89.69 85 LYS A C 1
ATOM 593 O O . LYS A 1 85 ? 7.468 -3.953 -14.520 1.00 89.69 85 LYS A O 1
ATOM 598 N N . ASP A 1 86 ? 8.506 -5.676 -15.528 1.00 90.62 86 ASP A N 1
ATOM 599 C CA . ASP A 1 86 ? 7.443 -6.656 -15.289 1.00 90.62 86 ASP A CA 1
ATOM 600 C C . ASP A 1 86 ? 7.212 -6.889 -13.790 1.00 90.62 86 ASP A C 1
ATOM 602 O O . ASP A 1 86 ? 6.069 -6.848 -13.332 1.00 90.62 86 ASP A O 1
ATOM 606 N N . LEU A 1 87 ? 8.285 -7.035 -13.003 1.00 88.19 87 LEU A N 1
ATOM 607 C CA . LEU A 1 87 ? 8.186 -7.151 -11.544 1.00 88.19 87 LEU A CA 1
ATOM 608 C C . LEU A 1 87 ? 7.580 -5.905 -10.893 1.00 88.19 87 LEU A C 1
ATOM 610 O O . LEU A 1 87 ? 6.793 -6.018 -9.951 1.00 88.19 87 LEU A O 1
ATOM 614 N N . LEU A 1 88 ? 7.945 -4.713 -11.373 1.00 87.50 88 LEU A N 1
ATOM 615 C CA . LEU A 1 88 ? 7.378 -3.472 -10.859 1.00 87.50 88 LEU A CA 1
ATOM 616 C C . LEU A 1 88 ? 5.887 -3.364 -11.195 1.00 87.50 88 LEU A C 1
ATOM 618 O O . LEU A 1 88 ? 5.102 -2.968 -10.335 1.00 87.50 88 LEU A O 1
ATOM 622 N N . VAL A 1 89 ? 5.490 -3.732 -12.416 1.00 90.75 89 VAL A N 1
ATOM 623 C CA . VAL A 1 89 ? 4.079 -3.770 -12.823 1.00 90.75 89 VAL A CA 1
ATOM 624 C C . VAL A 1 89 ? 3.290 -4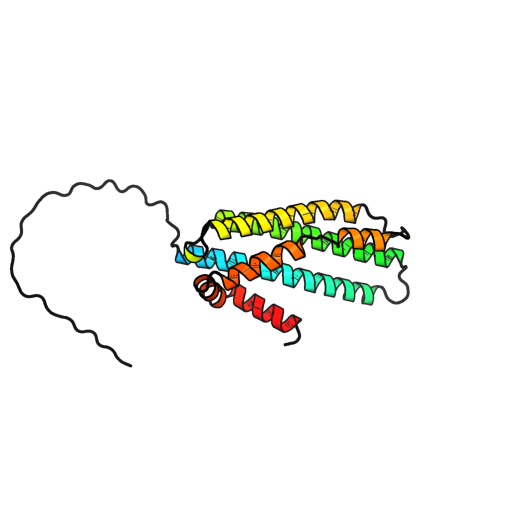.719 -11.925 1.00 90.75 89 VAL A C 1
ATOM 626 O O . VAL A 1 89 ? 2.276 -4.292 -11.379 1.00 90.75 89 VAL A O 1
ATOM 629 N N . GLU A 1 90 ? 3.774 -5.945 -11.710 1.00 89.81 90 GLU A N 1
ATOM 630 C CA . GLU A 1 90 ? 3.136 -6.925 -10.816 1.00 89.81 90 GLU A CA 1
ATOM 631 C C . GLU A 1 90 ? 2.958 -6.347 -9.403 1.00 89.81 90 GLU A C 1
ATOM 633 O O . GLU A 1 90 ? 1.850 -6.316 -8.869 1.00 89.81 90 GLU A O 1
ATOM 638 N N . PHE A 1 91 ? 4.030 -5.796 -8.827 1.00 86.38 91 PHE A N 1
ATOM 639 C CA . PHE A 1 91 ? 3.993 -5.188 -7.496 1.00 86.38 91 PHE A CA 1
ATOM 640 C C . PHE A 1 91 ? 2.985 -4.035 -7.393 1.00 86.38 91 PHE A C 1
ATOM 642 O O . PHE A 1 91 ? 2.274 -3.910 -6.393 1.00 86.38 91 PHE A O 1
ATOM 649 N N . MET A 1 92 ? 2.912 -3.178 -8.412 1.00 87.62 92 MET A N 1
ATOM 650 C CA . MET A 1 92 ? 1.998 -2.039 -8.419 1.00 87.62 92 MET A CA 1
ATOM 651 C C . MET A 1 92 ? 0.540 -2.460 -8.643 1.00 87.62 92 MET A C 1
ATOM 653 O O . MET A 1 92 ? -0.349 -1.862 -8.037 1.00 87.62 92 MET A O 1
ATOM 657 N N . GLU A 1 93 ? 0.278 -3.475 -9.469 1.00 90.81 93 GLU A N 1
ATOM 658 C CA . GLU A 1 93 ? -1.066 -4.032 -9.676 1.00 90.81 93 GLU A CA 1
ATOM 659 C C . GLU A 1 93 ? -1.609 -4.678 -8.399 1.00 90.81 93 GLU A C 1
ATOM 661 O O . GLU A 1 93 ? -2.727 -4.363 -7.970 1.00 90.81 93 GLU A O 1
ATOM 666 N N . ASP A 1 94 ? -0.800 -5.520 -7.756 1.00 89.81 94 ASP A N 1
ATOM 667 C CA . ASP A 1 94 ? -1.156 -6.157 -6.490 1.00 89.81 94 ASP A CA 1
ATOM 668 C C . ASP A 1 94 ? -1.341 -5.107 -5.391 1.00 89.81 94 ASP A C 1
ATOM 670 O O . ASP A 1 94 ? -2.372 -5.085 -4.712 1.00 89.81 94 ASP A O 1
ATOM 674 N N . GLY A 1 95 ? -0.408 -4.157 -5.279 1.00 85.62 95 GLY A N 1
ATOM 675 C CA . GLY A 1 95 ? -0.500 -3.052 -4.328 1.00 85.62 95 GLY A CA 1
ATOM 676 C C . GLY A 1 95 ? -1.746 -2.184 -4.535 1.00 85.62 95 GLY A C 1
ATOM 677 O O . GLY A 1 95 ? -2.402 -1.804 -3.557 1.00 85.62 95 GLY A O 1
ATOM 678 N N . ALA A 1 96 ? -2.125 -1.900 -5.785 1.00 89.75 96 ALA A N 1
ATOM 679 C CA . ALA A 1 96 ? -3.339 -1.154 -6.107 1.00 89.75 96 ALA A CA 1
ATOM 680 C C . ALA A 1 96 ? -4.594 -1.904 -5.643 1.00 89.75 96 ALA A C 1
ATOM 682 O O . ALA A 1 96 ? -5.449 -1.347 -4.943 1.00 89.75 96 ALA A O 1
ATOM 683 N N . LYS A 1 97 ? -4.678 -3.191 -5.990 1.00 91.56 97 LYS A N 1
ATOM 684 C CA . LYS A 1 97 ? -5.795 -4.062 -5.631 1.00 91.56 97 LYS A CA 1
ATOM 685 C C . LYS A 1 97 ? -5.935 -4.218 -4.119 1.00 91.56 97 LYS A C 1
ATOM 687 O O . LYS A 1 97 ? -7.033 -4.019 -3.598 1.00 91.56 97 LYS A O 1
ATOM 692 N N . GLU A 1 98 ? -4.849 -4.535 -3.419 1.00 90.50 98 GLU A N 1
ATOM 693 C CA . GLU A 1 98 ? -4.845 -4.703 -1.962 1.00 90.50 98 GLU A CA 1
ATOM 694 C C . GLU A 1 98 ? -5.310 -3.435 -1.247 1.00 90.50 98 GLU A C 1
ATOM 696 O O . GLU A 1 98 ? -6.124 -3.504 -0.327 1.00 90.50 98 GLU A O 1
ATOM 701 N N . SER A 1 99 ? -4.853 -2.266 -1.702 1.00 89.62 99 SER A N 1
ATOM 702 C CA . SER A 1 99 ? -5.239 -0.977 -1.121 1.00 89.62 99 SER A CA 1
ATOM 703 C C . SER A 1 99 ? -6.742 -0.722 -1.254 1.00 89.62 99 SER A C 1
ATOM 705 O O . SER A 1 99 ? -7.411 -0.367 -0.280 1.00 89.62 99 SER A O 1
ATOM 707 N N . LEU A 1 100 ? -7.298 -0.952 -2.446 1.00 93.50 100 LEU A N 1
ATOM 708 C CA . LEU A 1 100 ? -8.725 -0.770 -2.708 1.00 93.50 100 LEU A CA 1
ATOM 709 C C . LEU A 1 100 ? -9.590 -1.799 -1.971 1.00 93.50 100 LEU A C 1
ATOM 711 O O . LEU A 1 100 ? -10.669 -1.457 -1.481 1.00 93.50 100 LEU A O 1
ATOM 715 N N . ASP A 1 101 ? -9.142 -3.049 -1.878 1.00 94.19 101 ASP A N 1
ATOM 716 C CA . ASP A 1 101 ? -9.874 -4.100 -1.172 1.00 94.19 101 ASP A CA 1
ATOM 717 C C . ASP A 1 101 ? -9.835 -3.883 0.353 1.00 94.19 101 ASP A C 1
ATOM 719 O O . ASP A 1 101 ? -10.870 -4.023 1.011 1.00 94.19 101 ASP A O 1
ATOM 723 N N . ALA A 1 102 ? -8.710 -3.418 0.905 1.00 92.06 102 ALA A N 1
ATOM 724 C CA . ALA A 1 102 ? -8.605 -2.992 2.301 1.00 92.06 102 ALA A CA 1
ATOM 725 C C . ALA A 1 102 ? -9.539 -1.814 2.616 1.00 92.06 102 ALA A C 1
ATOM 727 O O . ALA A 1 102 ? -10.239 -1.829 3.631 1.00 92.06 102 ALA A O 1
ATOM 728 N N . ALA A 1 103 ? -9.617 -0.819 1.724 1.00 93.62 103 ALA A N 1
ATOM 729 C CA . ALA A 1 103 ? -10.549 0.296 1.870 1.00 93.62 103 ALA A CA 1
ATOM 730 C C . ALA A 1 103 ? -12.005 -0.193 1.962 1.00 93.62 103 ALA A C 1
ATOM 732 O O . ALA A 1 103 ? -12.710 0.165 2.905 1.00 93.62 103 ALA A O 1
ATOM 733 N N . LYS A 1 104 ? -12.434 -1.070 1.042 1.00 96.25 104 LYS A N 1
ATOM 734 C CA . LYS A 1 104 ? -13.786 -1.663 1.059 1.00 96.25 104 LYS A CA 1
ATOM 735 C C . LYS A 1 104 ? -14.045 -2.472 2.329 1.00 96.25 104 LYS A C 1
ATOM 737 O O . LYS A 1 104 ? -15.147 -2.427 2.877 1.00 96.25 104 LYS A O 1
ATOM 742 N N . GLN A 1 105 ? -13.052 -3.231 2.795 1.00 95.00 105 GLN A N 1
ATOM 743 C CA . GLN A 1 105 ? -13.176 -4.021 4.018 1.00 95.00 105 GLN A CA 1
ATOM 744 C C . GLN A 1 105 ? -13.404 -3.115 5.232 1.00 95.00 105 GLN A C 1
ATOM 746 O O . GLN A 1 105 ? -14.307 -3.379 6.027 1.00 95.00 105 GLN A O 1
ATOM 751 N N . LEU A 1 106 ? -12.626 -2.039 5.356 1.00 93.62 106 LEU A N 1
ATOM 752 C CA . LEU A 1 106 ? -12.748 -1.081 6.452 1.00 93.62 106 LEU A CA 1
ATOM 753 C C . LEU A 1 106 ? -14.086 -0.340 6.402 1.00 93.62 106 LEU A C 1
ATOM 755 O O . LEU A 1 106 ? -14.745 -0.249 7.435 1.00 93.62 106 LEU A O 1
ATOM 759 N N . GLU A 1 107 ? -14.544 0.079 5.221 1.00 95.00 107 GLU A N 1
ATOM 760 C CA . GLU A 1 107 ? -15.888 0.650 5.038 1.00 95.00 107 GLU A CA 1
ATOM 761 C C . GLU A 1 107 ? -16.989 -0.298 5.530 1.00 95.00 107 GLU A C 1
ATOM 763 O O . GLU A 1 107 ? -17.923 0.129 6.207 1.00 95.00 107 GLU A O 1
ATOM 768 N N . GLY A 1 108 ? -16.863 -1.596 5.236 1.00 94.62 108 GLY A N 1
ATOM 769 C CA . GLY A 1 108 ? -17.813 -2.614 5.687 1.00 94.62 108 GLY A CA 1
ATOM 770 C C . GLY A 1 108 ? -17.802 -2.866 7.200 1.00 94.62 108 GLY A C 1
ATOM 771 O O . GLY A 1 108 ? -18.810 -3.308 7.751 1.00 94.62 108 GLY A O 1
ATOM 772 N N . ILE A 1 109 ? -16.686 -2.591 7.883 1.00 94.31 109 ILE A N 1
ATOM 773 C CA . ILE A 1 109 ? -16.571 -2.688 9.349 1.00 94.31 109 ILE A CA 1
ATOM 774 C C . ILE A 1 109 ? -17.143 -1.423 10.021 1.00 94.31 109 ILE A C 1
ATOM 776 O O . ILE A 1 109 ? -17.782 -1.504 11.079 1.00 94.31 109 ILE A O 1
ATOM 780 N N . GLY A 1 110 ? -16.951 -0.257 9.400 1.00 91.44 110 GLY A N 1
ATOM 781 C CA . GLY A 1 110 ? -17.258 1.055 9.973 1.00 91.44 110 GLY A CA 1
ATOM 782 C C . GLY A 1 110 ? -16.278 1.462 11.078 1.00 91.44 110 GLY A C 1
ATOM 783 O O . GLY A 1 110 ? -15.388 0.693 11.446 1.00 91.44 110 GLY A O 1
ATOM 784 N N . ALA A 1 111 ? -16.431 2.673 11.617 1.00 90.62 111 ALA A N 1
ATOM 785 C CA . ALA A 1 111 ? -15.537 3.206 12.642 1.00 90.62 111 ALA A CA 1
ATOM 786 C C . ALA A 1 111 ? -15.894 2.690 14.053 1.00 90.62 111 ALA A C 1
ATOM 788 O O . ALA A 1 111 ? -16.995 2.963 14.536 1.00 90.62 111 ALA A O 1
ATOM 789 N N . PRO A 1 112 ? -14.977 1.996 14.755 1.00 88.12 112 PRO A N 1
ATOM 790 C CA . PRO A 1 112 ? -15.083 1.801 16.202 1.00 88.12 112 PRO A CA 1
ATOM 791 C C . PRO A 1 112 ? -14.983 3.130 16.956 1.00 88.12 112 PRO A C 1
ATOM 793 O O . PRO A 1 112 ? -14.307 4.057 16.490 1.00 88.12 112 PRO A O 1
ATOM 796 N N . ALA A 1 113 ? -15.567 3.212 18.153 1.00 87.00 113 ALA A N 1
ATOM 797 C CA . ALA A 1 113 ? -15.550 4.443 18.950 1.00 87.00 113 ALA A CA 1
ATOM 798 C C . ALA A 1 113 ? -14.122 4.951 19.240 1.00 87.00 113 ALA A C 1
ATOM 800 O O . ALA A 1 113 ? -13.840 6.141 19.079 1.00 87.00 113 ALA A O 1
ATOM 801 N N . VAL A 1 114 ? -13.199 4.046 19.586 1.00 84.56 114 VAL A N 1
ATOM 802 C CA . VAL A 1 114 ? -11.790 4.372 19.885 1.00 84.56 114 VAL A CA 1
ATOM 803 C C . VAL A 1 114 ? -11.034 4.937 18.670 1.00 84.56 114 VAL A C 1
ATOM 805 O O . VAL A 1 114 ? -10.193 5.836 18.787 1.00 84.56 114 VAL A O 1
ATOM 808 N N . VAL A 1 115 ? -11.373 4.457 17.470 1.00 83.69 115 VAL A N 1
ATOM 809 C CA . VAL A 1 115 ? -10.797 4.908 16.195 1.00 83.69 115 VAL A CA 1
ATOM 810 C C . VAL A 1 115 ? -11.375 6.276 15.842 1.00 83.69 115 VAL A C 1
ATOM 812 O O . VAL A 1 115 ? -10.621 7.221 15.595 1.00 83.69 115 VAL A O 1
ATOM 815 N N . GLY A 1 116 ? -12.697 6.419 15.938 1.00 85.81 116 GLY A N 1
ATOM 816 C CA . GLY A 1 116 ? -13.440 7.619 15.573 1.00 85.81 116 GLY A CA 1
ATOM 817 C C . GLY A 1 116 ? -13.607 7.779 14.059 1.00 85.81 116 GLY A C 1
ATOM 818 O O . GLY A 1 116 ? -12.728 7.427 13.271 1.00 85.81 116 GLY A O 1
ATOM 819 N N . GLU A 1 117 ? -14.743 8.351 13.658 1.00 89.06 117 GLU A N 1
ATOM 820 C CA . GLU A 1 117 ? -15.157 8.449 12.251 1.00 89.06 117 GLU A CA 1
ATOM 821 C C . GLU A 1 117 ? -14.164 9.235 11.386 1.00 89.06 117 GLU A C 1
ATOM 823 O O . GLU A 1 117 ? -13.821 8.814 10.286 1.00 89.06 117 GLU A O 1
ATOM 828 N N . GLU A 1 118 ? -13.643 10.356 11.892 1.00 85.25 118 GLU A N 1
ATOM 829 C CA . GLU A 1 118 ? -12.730 11.212 11.129 1.00 85.25 118 GLU A CA 1
ATOM 830 C C . GLU A 1 118 ? -11.468 10.458 10.696 1.00 85.25 118 GLU A C 1
ATOM 832 O O . GLU A 1 118 ? -11.063 10.521 9.534 1.00 85.25 118 GLU A O 1
ATOM 837 N N . PHE A 1 119 ? -10.845 9.728 11.623 1.00 83.94 119 PHE A N 1
ATOM 838 C CA . PHE A 1 119 ? -9.641 8.976 11.307 1.00 83.94 119 PHE A CA 1
ATOM 839 C C . PHE A 1 119 ? -9.954 7.774 10.410 1.00 83.94 119 PHE A C 1
ATOM 841 O O . PHE A 1 119 ? -9.244 7.544 9.432 1.00 83.94 119 PHE A O 1
ATOM 848 N N . HIS A 1 120 ? -11.042 7.058 10.696 1.00 89.31 120 HIS A N 1
ATOM 849 C CA . HIS A 1 120 ? -11.509 5.953 9.866 1.00 89.31 120 HIS A CA 1
ATOM 850 C C . HIS A 1 120 ? -11.657 6.370 8.391 1.00 89.31 120 HIS A C 1
ATOM 852 O O . HIS A 1 120 ? -11.063 5.750 7.506 1.00 89.31 120 HIS A O 1
ATOM 858 N N . GLN A 1 121 ? -12.355 7.480 8.136 1.00 91.06 121 GLN A N 1
ATOM 859 C CA . GLN A 1 121 ? -12.568 8.004 6.785 1.00 91.06 121 GLN A CA 1
ATOM 860 C C . GLN A 1 121 ? -11.284 8.527 6.138 1.00 91.06 121 GLN A C 1
ATOM 862 O O . GLN A 1 121 ? -11.055 8.297 4.946 1.00 91.06 121 GLN A O 1
ATOM 867 N N . LYS A 1 122 ? -10.408 9.190 6.906 1.00 85.56 122 LYS A N 1
ATOM 868 C CA . LYS A 1 122 ? -9.083 9.601 6.416 1.00 85.56 122 LYS A CA 1
ATOM 869 C C . LYS A 1 122 ? -8.271 8.396 5.948 1.00 85.56 122 LYS A C 1
ATOM 871 O O . LYS A 1 122 ? -7.708 8.439 4.859 1.00 85.56 122 LYS A O 1
ATOM 876 N N . PHE A 1 123 ? -8.239 7.315 6.726 1.00 85.25 123 PHE A N 1
ATOM 877 C CA . PHE A 1 123 ? -7.479 6.120 6.366 1.00 85.25 123 PHE A CA 1
ATOM 878 C C . PHE A 1 123 ? -8.051 5.411 5.132 1.00 85.25 123 PHE A C 1
ATOM 880 O O . PHE A 1 123 ? -7.296 5.085 4.220 1.00 85.25 123 PHE A O 1
ATOM 887 N N . ILE A 1 124 ? -9.376 5.261 5.038 1.00 91.12 124 ILE A N 1
ATOM 888 C CA . ILE A 1 124 ? -10.037 4.729 3.832 1.00 91.12 124 ILE A CA 1
ATOM 889 C C . ILE A 1 124 ? -9.707 5.580 2.604 1.00 91.12 124 ILE A C 1
ATOM 891 O O . ILE A 1 124 ? -9.372 5.036 1.554 1.00 91.12 124 ILE A O 1
ATOM 895 N N . THR A 1 125 ? -9.772 6.907 2.733 1.00 89.50 125 THR A N 1
ATOM 896 C CA . THR A 1 125 ? -9.462 7.827 1.630 1.00 89.50 125 THR A CA 1
ATOM 897 C C . THR A 1 125 ? -8.026 7.643 1.158 1.00 89.50 125 THR A C 1
ATOM 899 O O . THR A 1 125 ? -7.797 7.497 -0.037 1.00 89.50 125 THR A O 1
ATOM 902 N N . LEU A 1 126 ? -7.069 7.562 2.084 1.00 85.69 126 LEU A N 1
ATOM 903 C CA . LEU A 1 126 ? -5.664 7.320 1.754 1.00 85.69 126 LEU A CA 1
ATOM 904 C C . LEU A 1 126 ? -5.458 5.988 1.028 1.00 85.69 126 LEU A C 1
ATOM 906 O O . LEU A 1 126 ? -4.702 5.933 0.063 1.00 85.69 126 LEU A O 1
ATOM 910 N N . LEU A 1 127 ? -6.131 4.920 1.462 1.00 88.62 127 LEU A N 1
ATOM 911 C CA . LEU A 1 127 ? -6.064 3.621 0.792 1.00 88.62 127 LEU A CA 1
ATOM 912 C C . LEU A 1 127 ? -6.641 3.678 -0.628 1.00 88.62 127 LEU A C 1
ATOM 914 O O . LEU A 1 127 ? -6.030 3.137 -1.546 1.00 88.62 127 LEU A O 1
ATOM 918 N N . LYS A 1 128 ? -7.774 4.362 -0.822 1.00 91.88 128 LYS A N 1
ATOM 919 C CA . LYS A 1 128 ? -8.376 4.544 -2.150 1.00 91.88 128 LYS A CA 1
ATOM 920 C C . LYS A 1 128 ? -7.479 5.348 -3.074 1.00 91.88 128 LYS A C 1
ATOM 922 O O . LYS A 1 128 ? -7.143 4.865 -4.146 1.00 91.88 128 LYS A O 1
ATOM 927 N N . THR A 1 129 ? -7.031 6.518 -2.623 1.00 88.56 129 THR A N 1
ATOM 928 C CA . THR A 1 129 ? -6.118 7.373 -3.386 1.00 88.56 129 THR A CA 1
ATOM 929 C C . THR A 1 129 ? -4.845 6.620 -3.751 1.00 88.56 129 THR A C 1
ATOM 931 O O . THR A 1 129 ? -4.473 6.599 -4.917 1.00 88.56 129 THR A O 1
ATOM 934 N N . SER A 1 130 ? -4.232 5.921 -2.792 1.00 85.25 130 SER A N 1
ATOM 935 C CA . SER A 1 130 ? -3.044 5.107 -3.053 1.00 85.25 130 SER A CA 1
ATOM 936 C C . SER A 1 130 ? -3.302 4.005 -4.081 1.00 85.25 130 SER A C 1
ATOM 938 O O . SER A 1 130 ? -2.447 3.767 -4.933 1.00 85.25 130 SER A O 1
ATOM 940 N N . GLY A 1 131 ? -4.455 3.338 -4.010 1.00 88.81 131 GLY A N 1
ATOM 941 C CA . GLY A 1 131 ? -4.830 2.300 -4.963 1.00 88.81 131 GLY A CA 1
ATOM 942 C C . GLY A 1 131 ? -5.059 2.838 -6.375 1.00 88.81 131 GLY A C 1
ATOM 943 O O . GLY A 1 131 ? -4.537 2.281 -7.338 1.00 88.81 131 GLY A O 1
ATOM 944 N N . ASP A 1 132 ? -5.778 3.953 -6.494 1.00 90.06 132 ASP A N 1
ATOM 945 C CA . ASP A 1 132 ? -6.067 4.608 -7.773 1.00 90.06 132 ASP A CA 1
ATOM 946 C C . ASP A 1 132 ? -4.794 5.178 -8.421 1.00 90.06 132 ASP A C 1
ATOM 948 O O . ASP A 1 132 ? -4.583 5.026 -9.627 1.00 90.06 132 ASP A O 1
ATOM 952 N N . GLU A 1 133 ? -3.913 5.797 -7.630 1.00 86.75 133 GLU A N 1
ATOM 953 C CA . GLU A 1 133 ? -2.620 6.309 -8.095 1.00 86.75 133 GLU A CA 1
ATOM 954 C C . GLU A 1 133 ? -1.708 5.180 -8.581 1.00 86.75 133 GLU A C 1
ATOM 956 O O . GLU A 1 133 ? -1.119 5.296 -9.658 1.00 86.75 133 GLU A O 1
ATOM 961 N N . ALA A 1 134 ? -1.630 4.073 -7.834 1.00 86.75 134 ALA A N 1
ATOM 962 C CA . ALA A 1 134 ? -0.866 2.898 -8.240 1.00 86.75 134 ALA A CA 1
ATOM 963 C C . ALA A 1 134 ? -1.413 2.304 -9.548 1.00 86.75 134 ALA A C 1
ATOM 965 O O . ALA A 1 134 ? -0.642 2.100 -10.484 1.00 86.75 134 ALA A O 1
ATOM 966 N N . ALA A 1 135 ? -2.734 2.129 -9.671 1.00 89.75 135 ALA A N 1
ATOM 967 C CA . ALA A 1 135 ? -3.365 1.639 -10.898 1.00 89.75 135 ALA A CA 1
ATOM 968 C C . ALA A 1 135 ? -3.109 2.564 -12.103 1.00 89.75 135 ALA A C 1
ATOM 970 O O . ALA A 1 135 ? -2.824 2.096 -13.205 1.00 89.75 135 ALA A O 1
ATOM 971 N N . ALA A 1 136 ? -3.158 3.884 -11.909 1.00 89.19 136 ALA A N 1
ATOM 972 C CA . ALA A 1 136 ? -2.847 4.843 -12.967 1.00 89.19 136 ALA A CA 1
ATOM 973 C C . ALA A 1 136 ? -1.361 4.825 -13.361 1.00 89.19 136 ALA A C 1
ATOM 975 O O . ALA A 1 136 ? -1.018 5.061 -14.522 1.00 89.19 136 ALA A O 1
ATOM 976 N N . ALA A 1 137 ? -0.469 4.579 -12.403 1.00 87.69 137 ALA A N 1
ATOM 977 C CA . ALA A 1 137 ? 0.963 4.508 -12.643 1.00 87.69 137 ALA A CA 1
ATOM 978 C C . ALA A 1 137 ? 1.375 3.190 -13.326 1.00 87.69 137 ALA A C 1
ATOM 980 O O . ALA A 1 137 ? 2.250 3.232 -14.188 1.00 87.69 137 ALA A O 1
ATOM 981 N N . VAL A 1 138 ? 0.690 2.069 -13.056 1.00 91.12 138 VAL A N 1
ATOM 982 C CA . VAL A 1 138 ? 0.870 0.789 -13.775 1.00 91.12 138 VAL A CA 1
ATOM 983 C C . VAL A 1 138 ? 0.799 0.991 -15.286 1.00 91.12 138 VAL A C 1
ATOM 985 O O . VAL A 1 138 ? 1.691 0.559 -16.011 1.00 91.12 138 VAL A O 1
ATOM 988 N N . GLU A 1 139 ? -0.226 1.691 -15.773 1.00 90.75 139 GLU A N 1
ATOM 989 C CA . GLU A 1 139 ? -0.412 1.896 -17.214 1.00 90.75 139 GLU A CA 1
ATOM 990 C C . GLU A 1 139 ? 0.716 2.738 -17.833 1.00 90.75 139 GLU A C 1
ATOM 992 O O . GLU A 1 139 ? 1.109 2.510 -18.977 1.00 90.75 139 GLU A O 1
ATOM 997 N N . LYS A 1 140 ? 1.303 3.665 -17.064 1.00 91.06 140 LYS A N 1
ATOM 998 C CA . LYS A 1 140 ? 2.474 4.443 -17.499 1.00 91.06 140 LYS A CA 1
ATOM 999 C C . LYS A 1 140 ? 3.734 3.584 -17.546 1.00 91.06 140 LYS A C 1
ATOM 1001 O O . LYS A 1 140 ? 4.469 3.665 -18.524 1.00 91.06 140 LYS A O 1
ATOM 1006 N N . VAL A 1 141 ? 3.962 2.744 -16.533 1.00 91.56 141 VAL A N 1
ATOM 1007 C CA . VAL A 1 141 ? 5.114 1.828 -16.488 1.00 91.56 141 VAL A CA 1
ATOM 1008 C C . VAL A 1 141 ? 5.019 0.802 -17.617 1.00 91.56 141 VAL A C 1
ATOM 1010 O O . VAL A 1 141 ? 5.992 0.599 -18.339 1.00 91.56 141 VAL A O 1
ATOM 1013 N N . LYS A 1 142 ? 3.839 0.214 -17.858 1.00 93.25 142 LYS A N 1
ATOM 1014 C CA . LYS A 1 142 ? 3.596 -0.714 -18.979 1.00 93.25 142 LYS A CA 1
ATOM 1015 C C . LYS A 1 142 ? 3.912 -0.101 -20.342 1.00 93.25 142 LYS A C 1
ATOM 1017 O O . LYS A 1 142 ? 4.358 -0.828 -21.231 1.00 93.25 142 LYS A O 1
ATOM 1022 N N . ALA A 1 143 ? 3.710 1.204 -20.505 1.00 93.69 143 ALA A N 1
ATOM 1023 C CA . ALA A 1 143 ? 3.989 1.915 -21.749 1.00 93.69 143 ALA A CA 1
ATOM 1024 C C . ALA A 1 143 ? 5.484 2.191 -21.995 1.00 93.69 143 ALA A C 1
ATOM 1026 O O . ALA A 1 143 ? 5.841 2.537 -23.120 1.00 93.69 143 ALA A O 1
ATOM 1027 N N . LEU A 1 144 ? 6.353 2.034 -20.988 1.00 93.00 144 LEU A N 1
ATOM 1028 C CA . LEU A 1 144 ? 7.793 2.234 -21.156 1.00 93.00 144 LEU A CA 1
ATOM 1029 C C . LEU A 1 144 ? 8.399 1.169 -22.071 1.00 93.00 144 LEU A C 1
ATOM 1031 O O . LEU A 1 144 ? 8.071 -0.015 -21.968 1.00 93.00 144 LEU A O 1
ATOM 1035 N N . ASP A 1 145 ? 9.315 1.585 -22.935 1.00 93.69 145 ASP A N 1
ATOM 1036 C CA . ASP A 1 145 ? 10.104 0.679 -23.762 1.00 93.69 145 ASP A CA 1
ATOM 1037 C C . ASP A 1 145 ? 11.394 0.301 -23.010 1.00 93.69 145 ASP A C 1
ATOM 1039 O O . ASP A 1 145 ? 12.249 1.171 -22.835 1.00 93.69 145 ASP A O 1
ATOM 1043 N N . PRO A 1 146 ? 11.564 -0.964 -22.574 1.00 90.94 146 PRO A N 1
ATOM 1044 C CA . PRO A 1 146 ? 12.770 -1.422 -21.880 1.00 90.94 146 PRO A CA 1
ATOM 1045 C C . PRO A 1 146 ? 14.001 -1.514 -22.794 1.00 90.94 146 PRO A C 1
ATOM 1047 O O . PRO A 1 146 ? 15.048 -1.967 -22.361 1.00 90.94 146 PRO A O 1
ATOM 1050 N N . THR A 1 147 ? 13.894 -1.144 -24.071 1.00 93.19 147 THR A N 1
ATOM 1051 C CA . THR A 1 147 ? 15.045 -0.991 -24.974 1.00 93.19 147 THR A CA 1
ATOM 1052 C C . THR A 1 147 ? 15.423 0.475 -25.193 1.00 93.19 147 THR A C 1
ATOM 1054 O O . THR A 1 147 ? 16.419 0.771 -25.860 1.00 93.19 147 THR A O 1
ATOM 1057 N N . SER A 1 148 ? 14.636 1.409 -24.646 1.00 93.88 148 SER A N 1
ATOM 1058 C CA . SER A 1 148 ? 14.892 2.838 -24.778 1.00 93.88 148 SER A CA 1
ATOM 1059 C C . SER A 1 148 ? 16.096 3.257 -23.930 1.00 93.88 148 SER A C 1
ATOM 1061 O O . SER A 1 148 ? 16.136 2.952 -22.739 1.00 93.88 148 SER A O 1
ATOM 1063 N N . PRO A 1 149 ? 17.022 4.078 -24.461 1.00 90.50 149 PRO A N 1
ATOM 1064 C CA . PRO A 1 149 ? 18.111 4.647 -23.663 1.00 90.50 149 PRO A CA 1
ATOM 1065 C C . PRO A 1 149 ? 17.622 5.606 -22.561 1.00 90.50 149 PRO A C 1
ATOM 1067 O O . PRO A 1 149 ? 18.423 6.051 -21.744 1.00 90.50 149 PRO A O 1
ATOM 1070 N N . THR A 1 150 ? 16.334 5.972 -22.549 1.00 92.12 150 THR A N 1
ATOM 1071 C CA . THR A 1 150 ? 15.708 6.793 -21.499 1.00 92.12 150 THR A CA 1
ATOM 1072 C C . THR A 1 150 ? 14.918 5.983 -20.479 1.00 92.12 150 THR A C 1
ATOM 1074 O O . THR A 1 150 ? 14.355 6.592 -19.573 1.00 92.12 150 THR A O 1
ATOM 1077 N N . PHE A 1 151 ? 14.873 4.650 -20.602 1.00 90.94 151 PHE A N 1
ATOM 1078 C CA . PHE A 1 151 ? 14.027 3.786 -19.778 1.00 90.94 151 PHE A CA 1
ATOM 1079 C C . PHE A 1 151 ? 14.190 4.059 -18.278 1.00 90.94 151 PHE A C 1
ATOM 1081 O O . PHE A 1 151 ? 13.206 4.362 -17.610 1.00 90.94 151 PHE A O 1
ATOM 1088 N N . GLU A 1 152 ? 15.423 4.031 -17.764 1.00 87.69 152 GLU A N 1
ATOM 1089 C CA . GLU A 1 152 ? 15.697 4.241 -16.335 1.00 87.69 152 GLU A CA 1
ATOM 1090 C C . GLU A 1 152 ? 15.272 5.638 -15.866 1.00 87.69 152 GLU A C 1
ATOM 1092 O O . GLU A 1 152 ? 14.608 5.775 -14.845 1.00 87.69 152 GLU A O 1
ATOM 1097 N N . ALA A 1 153 ? 15.557 6.680 -16.652 1.00 89.88 153 ALA A N 1
ATOM 1098 C CA . ALA A 1 153 ? 15.179 8.051 -16.307 1.00 89.88 153 ALA A CA 1
ATOM 1099 C C . ALA A 1 153 ? 13.654 8.263 -16.316 1.00 89.88 153 ALA A C 1
ATOM 1101 O O . ALA A 1 153 ? 13.117 9.037 -15.519 1.00 89.88 153 ALA A O 1
ATOM 1102 N N . GLU A 1 154 ? 12.941 7.603 -17.230 1.00 89.38 154 GLU A N 1
ATOM 1103 C CA . GLU A 1 154 ? 11.479 7.644 -17.278 1.00 89.38 154 GLU A CA 1
ATOM 1104 C C . GLU A 1 154 ? 10.854 6.825 -16.146 1.00 89.38 154 GLU A C 1
ATOM 1106 O O . GLU A 1 154 ? 9.856 7.261 -15.568 1.00 89.38 154 GLU A O 1
ATOM 1111 N N . LEU A 1 155 ? 11.461 5.692 -15.788 1.00 86.44 155 LEU A N 1
ATOM 1112 C CA . LEU A 1 155 ? 11.066 4.869 -14.650 1.00 86.44 155 LEU A CA 1
ATOM 1113 C C . LEU A 1 155 ? 11.255 5.618 -13.321 1.00 86.44 155 LEU A C 1
ATOM 1115 O O . LEU A 1 155 ? 10.318 5.691 -12.524 1.00 86.44 155 LEU A O 1
ATOM 1119 N N . ASP A 1 156 ? 12.413 6.246 -13.116 1.00 85.12 156 ASP A N 1
ATOM 1120 C CA . ASP A 1 156 ? 12.725 7.037 -11.921 1.00 85.12 156 ASP A CA 1
ATOM 1121 C C . ASP A 1 156 ? 11.725 8.181 -11.748 1.00 85.12 156 ASP A C 1
ATOM 1123 O O . ASP A 1 156 ? 11.141 8.351 -10.677 1.00 85.12 156 ASP A O 1
ATOM 1127 N N . LYS A 1 157 ? 11.412 8.900 -12.830 1.00 84.00 157 LYS A N 1
ATOM 1128 C CA . LYS A 1 157 ? 10.415 9.979 -12.815 1.00 84.00 157 LYS A CA 1
ATOM 1129 C C . LYS A 1 157 ? 9.008 9.497 -12.445 1.00 84.00 157 LYS A C 1
ATOM 1131 O O . LYS A 1 157 ? 8.215 10.277 -11.920 1.00 84.00 157 LYS A O 1
ATOM 1136 N N . LEU A 1 158 ? 8.663 8.246 -12.750 1.00 79.00 158 LEU A N 1
ATOM 1137 C CA . LEU A 1 158 ? 7.391 7.651 -12.326 1.00 79.00 158 LEU A CA 1
ATOM 1138 C C . LEU A 1 158 ? 7.407 7.234 -10.850 1.00 79.00 158 LEU A C 1
ATOM 1140 O O . LEU A 1 158 ? 6.338 7.150 -10.245 1.00 79.00 158 LEU A O 1
ATOM 1144 N N . SER A 1 159 ? 8.587 6.993 -10.277 1.00 69.88 159 SER A N 1
ATOM 1145 C CA . SER A 1 159 ? 8.761 6.680 -8.855 1.00 69.88 159 SER A CA 1
ATOM 1146 C C . SER A 1 159 ? 8.776 7.928 -7.957 1.00 69.88 159 SER A C 1
ATOM 1148 O O . SER A 1 159 ? 8.299 7.878 -6.820 1.00 69.88 159 SER A O 1
ATOM 1150 N N . GLU A 1 160 ? 9.247 9.066 -8.480 1.00 64.31 160 GLU A N 1
ATOM 1151 C CA . GLU A 1 160 ? 9.253 10.371 -7.812 1.00 64.31 160 GLU A CA 1
ATOM 1152 C C . GLU A 1 160 ? 7.818 10.919 -7.660 1.00 64.31 160 GLU A C 1
ATOM 1154 O O . GLU A 1 160 ? 7.243 11.503 -8.579 1.00 64.31 160 GLU A O 1
ATOM 1159 N N . GLY A 1 161 ? 7.219 10.730 -6.478 1.00 56.12 161 GLY A N 1
ATOM 1160 C CA . GLY A 1 161 ? 5.856 11.180 -6.154 1.00 56.12 161 GLY A CA 1
ATOM 1161 C C . GLY A 1 161 ? 4.830 10.061 -5.949 1.00 56.12 161 GLY A C 1
ATOM 1162 O O . GLY A 1 161 ? 3.630 10.331 -5.951 1.00 56.12 161 GLY A O 1
ATOM 1163 N N . GLY A 1 162 ? 5.278 8.812 -5.793 1.00 54.09 162 GLY A N 1
ATOM 1164 C CA . GLY A 1 162 ? 4.402 7.661 -5.576 1.00 54.09 162 GLY A CA 1
ATOM 1165 C C . GLY A 1 162 ? 3.708 7.624 -4.204 1.00 54.09 162 GLY A C 1
ATOM 1166 O O . GLY A 1 162 ? 4.200 8.135 -3.197 1.00 54.09 162 GLY A O 1
ATOM 1167 N N . ALA A 1 163 ? 2.582 6.907 -4.154 1.00 50.34 163 ALA A N 1
ATOM 1168 C CA . ALA A 1 163 ? 1.675 6.783 -3.009 1.00 50.34 163 ALA A CA 1
ATOM 1169 C C . ALA A 1 163 ? 2.288 6.252 -1.686 1.00 50.34 163 ALA A C 1
ATOM 1171 O O . ALA A 1 163 ? 1.641 6.250 -0.636 1.00 50.34 163 ALA A O 1
ATOM 1172 N N . ALA A 1 164 ? 3.532 5.764 -1.707 1.00 47.00 164 ALA A N 1
ATOM 1173 C CA . ALA A 1 164 ? 4.219 5.277 -0.513 1.00 47.00 164 ALA A CA 1
ATOM 1174 C C . ALA A 1 164 ? 4.522 6.413 0.483 1.00 47.00 164 ALA A C 1
ATOM 1176 O O . ALA A 1 164 ? 4.378 6.223 1.693 1.00 47.00 164 ALA A O 1
ATOM 1177 N N . GLU A 1 165 ? 4.871 7.610 -0.003 1.00 48.41 165 GLU A N 1
ATOM 1178 C CA . GLU A 1 165 ? 5.132 8.775 0.857 1.00 48.41 165 GLU A CA 1
ATOM 1179 C C . GLU A 1 165 ? 3.845 9.334 1.483 1.00 48.41 165 GLU A C 1
ATOM 1181 O O . GLU A 1 165 ? 3.859 9.797 2.628 1.00 48.41 165 GLU A O 1
ATOM 1186 N N . THR A 1 166 ? 2.704 9.221 0.794 1.00 56.97 166 THR A N 1
ATOM 1187 C CA . THR A 1 166 ? 1.405 9.716 1.279 1.00 56.97 166 THR A CA 1
ATOM 1188 C C . THR A 1 166 ? 0.801 8.869 2.399 1.00 56.97 166 THR A C 1
ATOM 1190 O O . THR A 1 166 ? -0.032 9.375 3.152 1.00 56.97 166 THR A O 1
ATOM 1193 N N . LEU A 1 167 ? 1.227 7.615 2.584 1.00 57.53 167 LEU A N 1
ATOM 1194 C CA . LEU A 1 167 ? 0.682 6.729 3.622 1.00 57.53 167 LEU A CA 1
ATOM 1195 C C . LEU A 1 167 ? 1.394 6.848 4.976 1.00 57.53 167 LEU A C 1
ATOM 1197 O O . LEU A 1 167 ? 0.750 6.727 6.020 1.00 57.53 167 LEU A O 1
ATOM 1201 N N . VAL A 1 168 ? 2.707 7.093 4.985 1.00 60.66 168 VAL A N 1
ATOM 1202 C CA . VAL A 1 168 ? 3.531 7.003 6.206 1.00 60.66 168 VAL A CA 1
ATOM 1203 C C . VAL A 1 168 ? 3.245 8.141 7.188 1.00 60.66 168 VAL A C 1
ATOM 1205 O O . VAL A 1 168 ? 3.096 7.892 8.386 1.00 60.66 168 VAL A O 1
ATOM 1208 N N . ALA A 1 169 ? 3.137 9.382 6.710 1.00 63.31 169 ALA A N 1
ATOM 1209 C CA . ALA A 1 169 ? 2.937 10.536 7.589 1.00 63.31 169 ALA A CA 1
ATOM 1210 C C . ALA A 1 169 ? 1.579 10.505 8.331 1.00 63.31 169 ALA A C 1
ATOM 1212 O O . ALA A 1 169 ? 1.583 10.637 9.560 1.00 63.31 169 ALA A O 1
ATOM 1213 N N . PRO A 1 170 ? 0.433 10.232 7.673 1.00 59.91 170 PRO A N 1
ATOM 1214 C CA . PRO A 1 170 ? -0.853 10.115 8.363 1.00 59.91 170 PRO A CA 1
ATOM 1215 C C . PRO A 1 170 ? -0.894 8.969 9.381 1.00 59.91 170 PRO A C 1
ATOM 1217 O O . PRO A 1 170 ? -1.450 9.128 10.466 1.00 59.91 170 PRO A O 1
ATOM 1220 N N . LEU A 1 171 ? -0.262 7.828 9.077 1.00 63.06 171 LEU A N 1
ATOM 1221 C CA . LEU A 1 171 ? -0.148 6.700 10.010 1.00 63.06 171 LEU A CA 1
ATOM 1222 C C . LEU A 1 171 ? 0.631 7.080 11.280 1.00 63.06 171 LEU A C 1
ATOM 1224 O O . LEU A 1 171 ? 0.239 6.715 12.392 1.00 63.06 171 LEU A O 1
ATOM 1228 N N . GLN A 1 172 ? 1.715 7.844 11.134 1.00 66.50 172 GLN A N 1
ATOM 1229 C CA . GLN A 1 172 ? 2.533 8.296 12.261 1.00 66.50 172 GLN A CA 1
ATOM 1230 C C . GLN A 1 172 ? 1.819 9.319 13.154 1.00 66.50 172 GLN A C 1
ATOM 1232 O O . GLN A 1 172 ? 2.018 9.305 14.372 1.00 66.50 172 GLN A O 1
ATOM 1237 N N . GLU A 1 173 ? 0.996 10.207 12.592 1.00 64.19 173 GLU A N 1
ATOM 1238 C CA . GLU A 1 173 ? 0.212 11.168 13.384 1.00 64.19 173 GLU A CA 1
ATOM 1239 C C . GLU A 1 173 ? -0.873 10.486 14.227 1.00 64.19 173 GLU A C 1
ATOM 1241 O O . GLU A 1 173 ? -1.170 10.895 15.354 1.00 64.19 173 GLU A O 1
ATOM 1246 N N . VAL A 1 174 ? -1.430 9.394 13.720 1.00 58.91 174 VAL A N 1
ATOM 1247 C CA . VAL A 1 174 ? -2.501 8.644 14.385 1.00 58.91 174 VAL A CA 1
ATOM 1248 C C . VAL A 1 174 ? -1.976 7.889 15.594 1.00 58.91 174 VAL A C 1
ATOM 1250 O O . VAL A 1 174 ? -2.554 7.988 16.678 1.00 58.91 174 VAL A O 1
ATOM 1253 N N . GLY A 1 175 ? -0.834 7.212 15.446 1.00 61.22 175 GLY A N 1
ATOM 1254 C CA . GLY A 1 175 ? -0.181 6.528 16.566 1.00 61.22 175 GLY A CA 1
ATOM 1255 C C . GLY A 1 175 ? 0.189 7.478 17.713 1.00 61.22 175 GLY A C 1
ATOM 1256 O O . GLY A 1 175 ? 0.250 7.063 18.870 1.00 61.22 175 GLY A O 1
ATOM 1257 N N . LYS A 1 176 ? 0.394 8.770 17.425 1.00 65.56 176 LYS A N 1
ATOM 1258 C CA . LYS A 1 176 ? 0.688 9.799 18.437 1.00 65.56 176 LYS A CA 1
ATOM 1259 C C . LYS A 1 176 ? -0.564 10.389 19.089 1.00 65.56 176 LYS A C 1
ATOM 1261 O O . LYS A 1 176 ? -0.504 10.781 20.250 1.00 65.56 176 LYS A O 1
ATOM 1266 N N . SER A 1 177 ? -1.675 10.478 18.361 1.00 65.06 177 SER A N 1
ATOM 1267 C CA . SER A 1 177 ? -2.876 11.202 18.804 1.00 65.06 177 SER A CA 1
ATOM 1268 C C . SER A 1 177 ? -3.887 10.345 19.573 1.00 65.06 177 SER A C 1
ATOM 1270 O O . SER A 1 177 ? -4.763 10.905 20.232 1.00 65.06 177 SER A O 1
ATOM 1272 N N . LYS A 1 178 ? -3.775 9.008 19.536 1.00 72.56 178 LYS A N 1
ATOM 1273 C CA . LYS A 1 178 ? -4.743 8.091 20.168 1.00 72.56 178 LYS A CA 1
ATOM 1274 C C . LYS A 1 178 ? -4.056 6.978 20.979 1.00 72.56 178 LYS A C 1
ATOM 1276 O O . LYS A 1 178 ? -3.833 5.887 20.458 1.00 72.56 178 LYS A O 1
ATOM 1281 N N . PRO A 1 179 ? -3.742 7.200 22.271 1.00 74.81 179 PRO A N 1
ATOM 1282 C CA . PRO A 1 179 ? -3.106 6.179 23.111 1.00 74.81 179 PRO A CA 1
ATOM 1283 C C . PRO A 1 179 ? -3.990 4.943 23.322 1.00 74.81 179 PRO A C 1
ATOM 1285 O O . PRO A 1 179 ? -3.472 3.835 23.403 1.00 74.81 179 PRO A O 1
ATOM 1288 N N . GLU A 1 180 ? -5.311 5.111 23.350 1.00 79.69 180 GLU A N 1
ATOM 1289 C CA . GLU A 1 180 ? -6.258 3.996 23.461 1.00 79.69 180 GLU A CA 1
ATOM 1290 C C . GLU A 1 180 ? -6.195 3.081 22.231 1.00 79.69 180 GLU A C 1
ATOM 1292 O O . GLU A 1 180 ? -6.141 1.863 22.375 1.00 79.69 180 GLU A O 1
ATOM 1297 N N . LEU A 1 181 ? -6.072 3.657 21.027 1.00 77.50 181 LEU A N 1
ATOM 1298 C CA . LEU A 1 181 ? -5.865 2.898 19.793 1.00 77.50 181 LEU A CA 1
ATOM 1299 C C . LEU A 1 181 ? -4.559 2.092 19.845 1.00 77.50 181 LEU A C 1
ATOM 1301 O O . LEU A 1 181 ? -4.530 0.946 19.409 1.00 77.50 181 LEU A O 1
ATOM 1305 N N . ASN A 1 182 ? -3.492 2.638 20.432 1.00 79.00 182 ASN A N 1
ATOM 1306 C CA . ASN A 1 182 ? -2.237 1.897 20.577 1.00 79.00 182 ASN A CA 1
ATOM 1307 C C . ASN A 1 182 ? -2.398 0.629 21.428 1.00 79.00 182 ASN A C 1
ATOM 1309 O O . ASN A 1 182 ? -1.775 -0.382 21.115 1.00 79.00 182 ASN A O 1
ATOM 1313 N N . GLU A 1 183 ? -3.221 0.649 22.479 1.00 83.12 183 GLU A N 1
ATOM 1314 C CA . GLU A 1 183 ? -3.473 -0.548 23.293 1.00 83.12 183 GLU A CA 1
ATOM 1315 C C . GLU A 1 183 ? -4.260 -1.612 22.521 1.00 83.12 183 GLU A C 1
ATOM 1317 O O . GLU A 1 183 ? -3.943 -2.799 22.617 1.00 83.12 183 GLU A O 1
ATOM 1322 N N . VAL A 1 184 ? -5.216 -1.195 21.685 1.00 84.94 184 VAL A N 1
ATOM 1323 C CA . VAL A 1 184 ? -5.921 -2.087 20.751 1.00 84.94 184 VAL A CA 1
ATOM 1324 C C . VAL A 1 184 ? -4.949 -2.727 19.763 1.00 84.94 184 VAL A C 1
ATOM 1326 O O . VAL A 1 184 ? -4.944 -3.947 19.590 1.00 84.94 184 VAL A O 1
ATOM 1329 N N . LEU A 1 185 ? -4.085 -1.927 19.140 1.00 84.56 185 LEU A N 1
ATOM 1330 C CA . LEU A 1 185 ? -3.111 -2.425 18.172 1.00 84.56 185 LEU A CA 1
ATOM 1331 C C . LEU A 1 185 ? -2.110 -3.387 18.833 1.00 84.56 185 LEU A C 1
ATOM 1333 O O . LEU A 1 185 ? -1.830 -4.444 18.284 1.00 84.56 185 LEU A O 1
ATOM 1337 N N . LYS A 1 186 ? -1.628 -3.100 20.049 1.00 84.19 186 LYS A N 1
ATOM 1338 C CA . LYS A 1 186 ? -0.690 -3.981 20.776 1.00 84.19 186 LYS A CA 1
ATOM 1339 C C . LYS A 1 186 ? -1.258 -5.362 21.102 1.00 84.19 186 LYS A C 1
ATOM 1341 O O . LYS A 1 186 ? -0.493 -6.321 21.164 1.00 84.19 186 LYS A O 1
ATOM 1346 N N . ARG A 1 187 ? -2.565 -5.465 21.361 1.00 85.69 187 ARG A N 1
ATOM 1347 C CA . ARG A 1 187 ? -3.224 -6.745 21.682 1.00 85.69 187 ARG A CA 1
ATOM 1348 C C . ARG A 1 187 ? -3.739 -7.495 20.456 1.00 85.69 187 ARG A C 1
ATOM 1350 O O . ARG A 1 187 ? -4.131 -8.650 20.588 1.00 85.69 187 ARG A O 1
ATOM 1357 N N . THR A 1 188 ? -3.757 -6.848 19.294 1.00 87.88 188 THR A N 1
ATOM 1358 C CA . THR A 1 188 ? -4.230 -7.440 18.042 1.00 87.88 188 THR A CA 1
ATOM 1359 C C . THR A 1 188 ? -3.138 -8.355 17.470 1.00 87.88 188 THR A C 1
ATOM 1361 O O . THR A 1 188 ? -2.046 -7.862 17.164 1.00 87.88 188 THR A O 1
ATOM 1364 N N . PRO A 1 189 ? -3.384 -9.673 17.334 1.00 88.94 189 PRO A N 1
ATOM 1365 C CA . PRO A 1 189 ? -2.370 -10.635 16.895 1.00 88.94 189 PRO A CA 1
ATOM 1366 C C . PRO A 1 189 ? -1.710 -10.267 15.564 1.00 88.94 189 PRO A C 1
ATOM 1368 O O . PRO A 1 189 ? -0.488 -10.336 15.443 1.00 88.94 189 PRO A O 1
ATOM 1371 N N . GLU A 1 190 ? -2.493 -9.786 14.601 1.00 88.75 190 GLU A N 1
ATOM 1372 C CA . GLU A 1 190 ? -2.022 -9.376 13.281 1.00 88.75 190 GLU A CA 1
ATOM 1373 C C . GLU A 1 190 ? -0.993 -8.244 13.388 1.00 88.75 190 GLU A C 1
ATOM 1375 O O . GLU A 1 190 ? 0.042 -8.279 12.730 1.00 88.75 190 GLU A O 1
ATOM 1380 N N . CYS A 1 191 ? -1.213 -7.265 14.269 1.00 84.25 191 CYS A N 1
ATOM 1381 C CA . CYS A 1 191 ? -0.255 -6.182 14.494 1.00 84.25 191 CYS A CA 1
ATOM 1382 C C . CYS A 1 191 ? 1.045 -6.691 15.123 1.00 84.25 191 CYS A C 1
ATOM 1384 O O . CYS A 1 191 ? 2.134 -6.247 14.758 1.00 84.25 191 CYS A O 1
ATOM 1386 N N . VAL A 1 192 ? 0.941 -7.632 16.064 1.00 85.50 192 VAL A N 1
ATOM 1387 C CA . VAL A 1 192 ? 2.104 -8.254 16.707 1.00 85.50 192 VAL A CA 1
ATOM 1388 C C . VAL A 1 192 ? 2.939 -9.017 15.680 1.00 85.50 192 VAL A C 1
ATOM 1390 O O . VAL A 1 192 ? 4.168 -8.931 15.698 1.00 85.50 192 VAL A O 1
ATOM 1393 N N . ASP A 1 193 ? 2.292 -9.735 14.769 1.00 85.00 193 ASP A N 1
ATOM 1394 C CA . ASP A 1 193 ? 2.981 -10.493 13.729 1.00 85.00 193 ASP A CA 1
ATOM 1395 C C . ASP A 1 193 ? 3.628 -9.584 12.685 1.00 85.00 193 ASP A C 1
ATOM 1397 O O . ASP A 1 193 ? 4.768 -9.839 12.298 1.00 85.00 193 ASP A O 1
ATOM 1401 N N . VAL A 1 194 ? 2.988 -8.473 12.315 1.00 82.06 194 VAL A N 1
ATOM 1402 C CA . VAL A 1 194 ? 3.614 -7.449 11.463 1.00 82.06 194 VAL A CA 1
ATOM 1403 C C . VAL A 1 194 ? 4.859 -6.864 12.119 1.00 82.06 194 VAL A C 1
ATOM 1405 O O . VAL A 1 194 ? 5.900 -6.777 11.472 1.00 82.06 194 VAL A O 1
ATOM 1408 N N . VAL A 1 195 ? 4.808 -6.520 13.409 1.00 80.00 195 VAL A N 1
ATOM 1409 C CA . VAL A 1 195 ? 5.993 -6.022 14.129 1.00 80.00 195 VAL A CA 1
ATOM 1410 C C . VAL A 1 195 ? 7.124 -7.053 14.104 1.00 80.00 195 VAL A C 1
ATOM 1412 O O . VAL A 1 195 ? 8.259 -6.693 13.796 1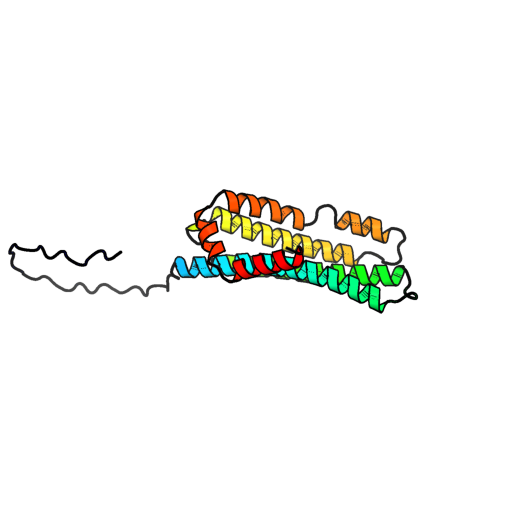.00 80.00 195 VAL A O 1
ATOM 1415 N N . LYS A 1 196 ? 6.833 -8.338 14.353 1.00 81.88 196 LYS A N 1
ATOM 1416 C CA . LYS A 1 196 ? 7.845 -9.410 14.274 1.00 81.88 196 LYS A CA 1
ATOM 1417 C C . LYS A 1 196 ? 8.432 -9.551 12.871 1.00 81.88 196 LYS A C 1
ATOM 1419 O O . LYS A 1 196 ? 9.645 -9.699 12.742 1.00 81.88 196 LYS A O 1
ATOM 1424 N N . GLN A 1 197 ? 7.592 -9.516 11.836 1.00 76.31 197 GLN A N 1
ATOM 1425 C CA . GLN A 1 197 ? 8.040 -9.592 10.444 1.00 76.31 197 GLN A CA 1
ATOM 1426 C C . GLN A 1 197 ? 8.972 -8.424 10.113 1.00 76.31 197 GLN A C 1
ATOM 1428 O O . GLN A 1 197 ? 10.073 -8.646 9.615 1.00 76.31 197 GLN A O 1
ATOM 1433 N N . MET A 1 198 ? 8.585 -7.197 10.469 1.00 74.69 198 MET A N 1
ATOM 1434 C CA . MET A 1 198 ? 9.401 -6.001 10.241 1.00 74.69 198 MET A CA 1
ATOM 1435 C C . MET A 1 198 ? 10.740 -6.047 10.986 1.00 74.69 198 MET A C 1
ATOM 1437 O O . MET A 1 198 ? 11.764 -5.675 10.416 1.00 74.69 198 MET A O 1
ATOM 1441 N N . SER A 1 199 ? 10.763 -6.539 12.227 1.00 76.88 199 SER A N 1
ATOM 1442 C CA . SER A 1 199 ? 12.004 -6.755 12.985 1.00 76.88 199 SER A CA 1
ATOM 1443 C C . SER A 1 199 ? 12.932 -7.766 12.304 1.00 76.88 199 SER A C 1
ATOM 1445 O O . SER A 1 199 ? 14.112 -7.476 12.101 1.00 76.88 199 SER A O 1
ATOM 1447 N N . ALA A 1 200 ? 12.384 -8.900 11.852 1.00 74.81 200 ALA A N 1
ATOM 1448 C CA . ALA A 1 200 ? 13.150 -9.919 11.136 1.00 74.81 200 ALA A CA 1
ATOM 1449 C C . ALA A 1 200 ? 13.770 -9.375 9.836 1.00 74.81 200 ALA A C 1
ATOM 1451 O O . ALA A 1 200 ? 14.922 -9.679 9.533 1.00 74.81 200 ALA A O 1
ATOM 1452 N N . ILE A 1 201 ? 13.036 -8.531 9.102 1.00 68.25 201 ILE A N 1
ATOM 1453 C CA . ILE A 1 201 ? 13.523 -7.866 7.883 1.00 68.25 201 ILE A CA 1
ATOM 1454 C C . ILE A 1 201 ? 14.630 -6.852 8.211 1.00 68.25 201 ILE A C 1
ATOM 1456 O O . ILE A 1 201 ? 15.638 -6.789 7.513 1.00 68.25 201 ILE A O 1
ATOM 1460 N N . ALA A 1 202 ? 14.478 -6.081 9.291 1.00 66.75 202 ALA A N 1
ATOM 1461 C CA . ALA A 1 202 ? 15.447 -5.070 9.718 1.00 66.75 202 ALA A CA 1
ATOM 1462 C C . ALA A 1 202 ? 16.734 -5.650 10.343 1.00 66.75 202 ALA A C 1
ATOM 1464 O O . ALA A 1 202 ? 17.612 -4.884 10.749 1.00 66.75 202 ALA A O 1
ATOM 1465 N N . GLY A 1 203 ? 16.853 -6.978 10.450 1.00 54.72 203 GLY A N 1
ATOM 1466 C CA . GLY A 1 203 ? 18.009 -7.644 11.051 1.00 54.72 203 GLY A CA 1
ATOM 1467 C C . GLY A 1 203 ? 18.174 -7.360 12.548 1.00 54.72 203 GLY A C 1
ATOM 1468 O O . GLY A 1 203 ? 19.306 -7.353 13.037 1.00 54.72 203 GLY A O 1
ATOM 1469 N N . LYS A 1 204 ? 17.072 -7.087 13.265 1.00 42.84 204 LYS A N 1
ATOM 1470 C CA . LYS A 1 204 ? 17.048 -6.840 14.716 1.00 42.84 204 LYS A CA 1
ATOM 1471 C C . LYS A 1 204 ? 16.121 -7.790 15.457 1.00 42.84 204 LYS A C 1
ATOM 1473 O O . LYS A 1 204 ? 14.970 -7.961 15.005 1.00 42.84 204 LYS A O 1
#

Sequence (204 aa):
MTLALAACDTNTDGAAPASSPAAASATPASAQVDDGEREARWAASFCTTLGSRAKAAVELMQKMFAQAAEAGENVSEADMQAMQKDLLVEFMEDGAKESLDAAKQLEGIGAPAVVGEEFHQKFITLLKTSGDEAAAAVEKVKALDPTSPTFEAELDKLSEGGAAETLVAPLQEVGKSKPELNEVLKRTPECVDVVKQMSAIAGK

Radius of gyration: 26.73 Å; chains: 1; bounding box: 77×28×81 Å

Secondary structure (DSSP, 8-state):
----------------------------------HHHHHHHHHHHHHHHHHHHHHHHHHHHHHHHHHHHHHGGG--HHHHHHHHHHHHHHHHHHHHHHHHHHHHHHHHH---TTT-HHHHHHHHHHHHHHHHHHHHHHHHHHTS-TTSTTHHHHHHHHHTT-THHHHHHHHHHHHHH-HHHHHHHHH-HHHHHHHHHHHHHTT-

pLDDT: mean 75.42, std 18.89, range [30.48, 96.25]

Foldseek 3Di:
DDDDDDDDDDDDDDDDDDDDDDPDDDDPPPPPDDLVNLLLQLLLLVLLLVLVLVVLVVVLVVQLVVCVVVCPPPDDQLNNLVSNLVSLLVSLLVLLVSLQVSLVSLVVSADRPLCDRVNSVVSSVLSNVLSVLSVVLSVVSVPARSVDPCRVVSVVVSVVPHSPVVNPPSVVVSVVPGVVSVVSNVPRVSSVVSVVVVCVVVVD

Organism: NCBI:txid103721